Protein AF-Q93WW1-F1 (afdb_monomer)

Foldseek 3Di:
DVVVLVVQLVVQLVVCCVDPCVVVSSLVSNQVSVQDVLQPPDPPPLLEAEAEDEDDAQNVKHKALAAKDFADDDAPLQVLADFKDFWFWEAAEADELDLDPPPPDDPDDDPDPVVVVVVVVVSVVVSVVLLVLVVVLRGQEYEYCAYHDNVSSNVSSVVNHHYGYNDHPSRSVRNCQQFVADYDHGSPPNHNNNIGIARMWGFDDDPPTIMTGGHHHPNSNHMYIYGYHNDPVSD

Mean predicted aligned error: 7.38 Å

pLDDT: mean 85.17, std 9.44, range [49.28, 95.12]

Nearest PDB structures (foldseek):
  7ylu-assembly1_H  TM=9.332E-01  e=1.824E-31  Saccharomyces cerevisiae
  7lup-assembly1_K  TM=9.510E-01  e=4.070E-30  Homo sapiens
  7wz3-assembly1_h  TM=9.221E-01  e=1.161E-30  Homo sapiens
  7ylx-assembly1_H  TM=9.474E-01  e=1.192E-29  Saccharomyces cerevisiae
  4v81-assembly1_G  TM=9.142E-01  e=1.974E-28  Saccharomyces cerevisiae

Organism: Musa acuminata (NCBI:txid4641)

Structure (mmCIF, N/CA/C/O backbone):
data_AF-Q93WW1-F1
#
_entry.id   AF-Q93WW1-F1
#
loop_
_atom_site.group_PDB
_atom_site.id
_atom_site.type_symbol
_atom_site.label_atom_id
_atom_site.label_alt_id
_atom_site.label_comp_id
_atom_site.label_asym_id
_atom_site.label_entity_id
_atom_site.label_seq_id
_atom_site.pdbx_PDB_ins_code
_atom_site.Cartn_x
_atom_site.Cartn_y
_atom_site.Cartn_z
_atom_site.occupancy
_atom_site.B_iso_or_equiv
_atom_site.auth_seq_id
_atom_site.auth_comp_id
_atom_site.auth_asym_id
_atom_site.auth_atom_id
_atom_site.pdbx_PDB_model_num
ATOM 1 N N . LEU A 1 1 ? -14.989 -15.819 22.660 1.00 64.19 1 LEU A N 1
ATOM 2 C CA . LEU A 1 1 ? -14.230 -14.746 21.966 1.00 64.19 1 LEU A CA 1
ATOM 3 C C . LEU A 1 1 ? -14.819 -13.366 22.256 1.00 64.19 1 LEU A C 1
ATOM 5 O O . LEU A 1 1 ? -14.057 -12.478 22.619 1.00 64.19 1 LEU A O 1
ATOM 9 N N . GLU A 1 2 ? -16.142 -13.193 22.191 1.00 73.44 2 GLU A N 1
ATOM 10 C CA . GLU A 1 2 ? -16.809 -11.909 22.480 1.00 73.44 2 GLU A CA 1
ATOM 11 C C . GLU A 1 2 ? -16.591 -11.377 23.902 1.00 73.44 2 GLU A C 1
ATOM 13 O O . GLU A 1 2 ? -16.305 -10.194 24.060 1.00 73.44 2 GLU A O 1
ATOM 18 N N . GLU A 1 3 ? -16.615 -12.229 24.932 1.00 78.19 3 GLU A N 1
ATOM 19 C CA . GLU A 1 3 ? -16.317 -11.785 26.305 1.00 78.19 3 GLU A CA 1
ATOM 20 C C . GLU A 1 3 ? -14.885 -11.251 26.446 1.00 78.19 3 GLU A C 1
ATOM 22 O O . GLU A 1 3 ? -14.661 -10.208 27.059 1.00 78.19 3 GLU A O 1
ATOM 27 N N . LYS A 1 4 ? -13.912 -11.915 25.804 1.00 82.25 4 LYS A N 1
ATOM 28 C CA . LYS A 1 4 ? -12.511 -11.468 25.772 1.00 82.25 4 LYS A CA 1
ATOM 29 C C . LYS A 1 4 ? -12.377 -10.137 25.025 1.00 82.25 4 LYS A C 1
ATOM 31 O O . LYS A 1 4 ? -11.692 -9.243 25.511 1.00 82.25 4 LYS A O 1
ATOM 36 N N . LYS A 1 5 ? -13.068 -9.978 23.889 1.00 85.06 5 LYS A N 1
ATOM 37 C CA . LYS A 1 5 ? -13.110 -8.722 23.119 1.00 85.06 5 LYS A CA 1
ATOM 38 C C . LYS A 1 5 ? -13.706 -7.578 23.951 1.00 85.06 5 LYS A C 1
ATOM 40 O O . LYS A 1 5 ? -13.130 -6.495 23.998 1.00 85.06 5 LYS A O 1
ATOM 45 N N . SER A 1 6 ? -14.802 -7.833 24.666 1.00 86.94 6 SER A N 1
ATOM 46 C CA . SER A 1 6 ? -15.436 -6.858 25.565 1.00 86.94 6 SER A CA 1
ATOM 47 C C . SER A 1 6 ? -14.516 -6.448 26.719 1.00 86.94 6 SER A C 1
ATOM 49 O O . SER A 1 6 ? -14.405 -5.263 27.036 1.00 86.94 6 SER A O 1
ATOM 51 N N . LEU A 1 7 ? -13.812 -7.408 27.325 1.00 89.75 7 LEU A N 1
ATOM 52 C CA . LEU A 1 7 ? -12.864 -7.135 28.402 1.00 89.75 7 LEU A CA 1
ATOM 53 C C . LEU A 1 7 ? -11.690 -6.271 27.911 1.00 89.75 7 LEU A C 1
ATOM 55 O O . LEU A 1 7 ? -11.378 -5.256 28.531 1.00 89.75 7 LEU A O 1
ATOM 59 N N . LEU A 1 8 ? -11.102 -6.619 26.761 1.00 89.31 8 LEU A N 1
ATOM 60 C CA . LEU A 1 8 ? -10.027 -5.839 26.140 1.00 89.31 8 LEU A CA 1
ATOM 61 C C . LEU A 1 8 ? -10.483 -4.421 25.780 1.00 89.31 8 LEU A C 1
ATOM 63 O O . LEU A 1 8 ? -9.738 -3.468 26.007 1.00 89.31 8 LEU A O 1
ATOM 67 N N . ALA A 1 9 ? -11.719 -4.257 25.303 1.00 89.38 9 ALA A N 1
ATOM 68 C CA . ALA A 1 9 ? -12.277 -2.942 25.002 1.00 89.38 9 ALA A CA 1
ATOM 69 C C . ALA A 1 9 ? -12.414 -2.076 26.264 1.00 89.38 9 ALA A C 1
ATOM 71 O O . ALA A 1 9 ? -12.083 -0.893 26.234 1.00 89.38 9 ALA A O 1
ATOM 72 N N . LYS A 1 10 ? -12.822 -2.652 27.403 1.00 90.25 10 LYS A N 1
ATOM 73 C CA . LYS A 1 10 ? -12.870 -1.932 28.690 1.00 90.25 10 LYS A CA 1
ATOM 74 C C . LYS A 1 10 ? -11.474 -1.515 29.163 1.00 90.25 10 LYS A C 1
ATOM 76 O O . LYS A 1 10 ? -11.292 -0.381 29.615 1.00 90.25 10 LYS A O 1
ATOM 81 N N . CYS A 1 11 ? -10.481 -2.395 29.020 1.00 91.00 11 CYS A N 1
ATOM 82 C CA . CYS A 1 11 ? -9.085 -2.082 29.334 1.00 91.00 11 CYS A CA 1
ATOM 83 C C . CYS A 1 11 ? -8.563 -0.934 28.455 1.00 91.00 11 CYS A C 1
ATOM 85 O O . CYS A 1 11 ? -8.048 0.055 28.979 1.00 91.00 11 CYS A O 1
ATOM 87 N N . ALA A 1 12 ? -8.775 -1.012 27.138 1.00 90.06 12 ALA A N 1
ATOM 88 C CA . ALA A 1 12 ? -8.406 0.047 26.203 1.00 90.06 12 ALA A CA 1
ATOM 89 C C . ALA A 1 12 ? -9.118 1.369 26.540 1.00 90.06 12 ALA A C 1
ATOM 91 O O . ALA A 1 12 ? -8.463 2.398 26.693 1.00 90.06 12 ALA A O 1
ATOM 92 N N . ALA A 1 13 ? -10.432 1.350 26.782 1.00 90.00 13 ALA A N 1
ATOM 93 C CA . ALA A 1 13 ? -11.204 2.542 27.135 1.00 90.00 13 ALA A CA 1
ATOM 94 C C . ALA A 1 13 ? -10.685 3.240 28.406 1.00 90.00 13 ALA A C 1
ATOM 96 O O . ALA A 1 13 ? -10.705 4.468 28.484 1.00 90.00 13 ALA A O 1
ATOM 97 N N . THR A 1 14 ? -10.179 2.473 29.376 1.00 90.69 14 THR A N 1
ATOM 98 C CA . THR A 1 14 ? -9.576 3.014 30.608 1.00 90.69 14 THR A CA 1
ATOM 99 C C . THR A 1 14 ? -8.290 3.790 30.319 1.00 90.69 14 THR A C 1
ATOM 101 O O . THR A 1 14 ? -8.048 4.847 30.897 1.00 90.69 14 THR A O 1
ATOM 104 N N . THR A 1 15 ? -7.464 3.312 29.385 1.00 88.44 15 THR A N 1
ATOM 105 C CA . THR A 1 15 ? -6.245 4.037 28.987 1.00 88.44 15 THR A CA 1
ATOM 106 C C . THR A 1 15 ? -6.563 5.317 28.212 1.00 88.44 15 THR A C 1
ATOM 108 O O . THR A 1 15 ? -5.895 6.337 28.392 1.00 88.44 15 THR A O 1
ATOM 111 N N . LEU A 1 16 ? -7.629 5.294 27.408 1.00 88.69 16 LEU A N 1
ATOM 112 C CA . LEU A 1 16 ? -8.048 6.415 26.570 1.00 88.69 16 LEU A CA 1
ATOM 113 C C . LEU A 1 16 ? -8.806 7.499 27.348 1.00 88.69 16 LEU A C 1
ATOM 115 O O . LEU A 1 16 ? -8.801 8.657 26.935 1.00 88.69 16 LEU A O 1
ATOM 119 N N . SER A 1 17 ? -9.423 7.168 28.489 1.00 87.25 17 SER A N 1
ATOM 120 C CA . SER A 1 17 ? -10.243 8.117 29.255 1.00 87.25 17 SER A CA 1
ATOM 121 C C . SER A 1 17 ? -9.470 9.301 29.836 1.00 87.25 17 SER A C 1
ATOM 123 O O . SER A 1 17 ? -10.074 10.329 30.115 1.00 87.25 17 SER A O 1
ATOM 125 N N . SER A 1 18 ? -8.153 9.171 30.017 1.00 87.06 18 SER A N 1
ATOM 126 C CA . SER A 1 18 ? -7.283 10.256 30.500 1.00 87.06 18 SER A CA 1
ATOM 127 C C . SER A 1 18 ? -6.691 11.119 29.375 1.00 87.06 18 SER A C 1
ATOM 129 O O . SER A 1 18 ? -5.891 12.015 29.642 1.00 87.06 18 SER A O 1
ATOM 131 N N . LYS A 1 19 ? -7.042 10.847 28.110 1.00 86.31 19 LYS A N 1
ATOM 132 C CA . LYS A 1 19 ? -6.513 11.529 26.919 1.00 86.31 19 LYS A CA 1
ATOM 133 C C . LYS A 1 19 ? -7.575 12.413 26.264 1.00 86.31 19 LYS A C 1
ATOM 135 O O . LYS A 1 19 ? -8.754 12.345 26.598 1.00 86.31 19 LYS A O 1
ATOM 140 N N . LEU A 1 20 ? -7.152 13.212 25.281 1.00 80.56 20 LEU A N 1
ATOM 141 C CA . LEU A 1 20 ? -8.014 14.100 24.482 1.00 80.56 20 LEU A CA 1
ATOM 142 C C . LEU A 1 20 ? -9.230 13.384 23.870 1.00 80.56 20 LEU A C 1
ATOM 144 O O . LEU A 1 20 ? -10.295 13.975 23.742 1.00 80.56 20 LEU A O 1
ATOM 148 N N . ILE A 1 21 ? -9.087 12.095 23.558 1.00 81.69 21 ILE A N 1
ATOM 149 C CA . ILE A 1 21 ? -10.147 11.245 23.000 1.00 81.69 21 ILE A CA 1
ATOM 150 C C . ILE A 1 21 ? -11.050 10.596 24.060 1.00 81.69 21 ILE A C 1
ATOM 152 O O . ILE A 1 21 ? -11.832 9.706 23.735 1.00 81.69 21 ILE A O 1
ATOM 156 N N . GLY A 1 22 ? -10.990 11.033 25.322 1.00 80.88 22 GLY A N 1
ATOM 157 C CA . GLY A 1 22 ? -11.787 10.467 26.413 1.00 80.88 22 GLY A CA 1
ATOM 158 C C . GLY A 1 22 ? -13.301 10.502 26.167 1.00 80.88 22 GLY A C 1
ATOM 159 O O . GLY A 1 22 ? -14.007 9.611 26.639 1.00 80.88 22 GLY A O 1
ATOM 160 N N . GLY A 1 23 ? -13.786 11.474 25.384 1.00 84.38 23 GLY A N 1
ATOM 161 C CA . GLY A 1 23 ? -15.189 11.563 24.960 1.00 84.38 23 GLY A CA 1
ATOM 162 C C . GLY A 1 23 ? -15.618 10.491 23.949 1.00 84.38 23 GLY A C 1
ATOM 163 O O . GLY A 1 23 ? -16.770 10.082 23.961 1.00 84.38 23 GLY A O 1
ATOM 164 N N . GLU A 1 24 ? -14.691 9.982 23.131 1.00 86.06 24 GLU A N 1
ATOM 165 C CA . GLU A 1 24 ? -14.938 8.975 22.078 1.00 86.06 24 GLU A CA 1
ATOM 166 C C . GLU A 1 24 ? -14.198 7.654 22.356 1.00 86.06 24 GLU A C 1
ATOM 168 O O . GLU A 1 24 ? -13.919 6.856 21.459 1.00 86.06 24 GLU A O 1
ATOM 173 N N . LYS A 1 25 ? -13.854 7.410 23.625 1.00 88.00 25 LYS A N 1
ATOM 174 C CA . LYS A 1 25 ? -13.023 6.275 24.050 1.00 88.00 25 LYS A CA 1
ATOM 175 C C . LYS A 1 25 ? -13.599 4.916 23.657 1.00 88.00 25 LYS A C 1
ATOM 177 O O . LYS A 1 25 ? -12.833 4.006 23.381 1.00 88.00 25 LYS A O 1
ATOM 182 N N . GLU A 1 26 ? -14.922 4.770 23.636 1.00 89.00 26 GLU A N 1
ATOM 183 C CA . GLU A 1 26 ? -15.595 3.507 23.304 1.00 89.00 26 GLU A CA 1
ATOM 184 C C . GLU A 1 26 ? -15.412 3.148 21.827 1.00 89.00 26 GLU A C 1
ATOM 186 O O . GLU A 1 26 ? -15.134 1.996 21.498 1.00 89.00 26 GLU A O 1
ATOM 191 N N . PHE A 1 27 ? -15.484 4.155 20.953 1.00 90.12 27 PHE A N 1
ATOM 192 C CA . PHE A 1 27 ? -15.277 4.013 19.517 1.00 90.12 27 PHE A CA 1
ATOM 193 C C . PHE A 1 27 ? -13.825 3.657 19.180 1.00 90.12 27 PHE A C 1
ATOM 195 O O . PHE A 1 27 ? -13.563 2.712 18.442 1.00 90.12 27 PHE A O 1
ATOM 202 N N . PHE A 1 28 ? -12.856 4.366 19.761 1.00 90.06 28 PHE A N 1
ATOM 203 C CA . PHE A 1 28 ? -11.448 4.046 19.522 1.00 90.06 28 PHE A CA 1
ATOM 204 C C . PHE A 1 28 ? -11.018 2.742 20.203 1.00 90.06 28 PHE A C 1
ATOM 206 O O . PHE A 1 28 ? -10.184 2.020 19.660 1.00 90.06 28 PHE A O 1
ATOM 213 N N . ALA A 1 29 ? -11.601 2.394 21.353 1.00 91.12 29 ALA A N 1
ATOM 214 C CA . ALA A 1 29 ? -11.319 1.128 22.019 1.00 91.12 29 ALA A CA 1
ATOM 215 C C . ALA A 1 29 ? -11.718 -0.076 21.157 1.00 91.12 29 ALA A C 1
ATOM 217 O O . ALA A 1 29 ? -10.957 -1.040 21.101 1.00 91.12 29 ALA A O 1
ATOM 218 N N . SER A 1 30 ? -12.863 -0.034 20.464 1.00 90.81 30 SER A N 1
ATOM 219 C CA . SER A 1 30 ? -13.255 -1.132 19.570 1.00 90.81 30 SER A CA 1
ATOM 220 C C . SER A 1 30 ? -12.292 -1.271 18.385 1.00 90.81 30 SER A C 1
ATOM 222 O O . SER A 1 30 ? -11.830 -2.379 18.121 1.00 90.81 30 SER A O 1
ATOM 224 N N . ILE A 1 31 ? -11.900 -0.154 17.758 1.00 91.62 31 ILE A N 1
ATOM 225 C CA . ILE A 1 31 ? -10.922 -0.117 16.657 1.00 91.62 31 ILE A CA 1
ATOM 226 C C . ILE A 1 31 ? -9.574 -0.708 17.079 1.00 91.62 31 ILE A C 1
ATOM 228 O O . ILE A 1 31 ? -9.007 -1.525 16.358 1.00 91.62 31 ILE A O 1
ATOM 232 N N . VAL A 1 32 ? -9.055 -0.312 18.245 1.00 90.19 32 VAL A N 1
ATOM 233 C CA . VAL A 1 32 ? -7.760 -0.803 18.744 1.00 90.19 32 VAL A CA 1
ATOM 234 C C . VAL A 1 32 ? -7.816 -2.303 19.007 1.00 90.19 32 VAL A C 1
ATOM 236 O O . VAL A 1 32 ? -6.892 -3.024 18.638 1.00 90.19 32 VAL A O 1
ATOM 239 N N . VAL A 1 33 ? -8.897 -2.792 19.617 1.00 90.44 33 VAL A N 1
ATOM 240 C CA . VAL A 1 33 ? -9.050 -4.227 19.875 1.00 90.44 33 VAL A CA 1
ATOM 241 C C . VAL A 1 33 ? -9.128 -5.010 18.568 1.00 90.44 33 VAL A C 1
ATOM 243 O O . VAL A 1 33 ? -8.480 -6.046 18.458 1.00 90.44 33 VAL A O 1
ATOM 246 N N . ASP A 1 34 ? -9.855 -4.509 17.571 1.00 88.69 34 ASP A N 1
ATOM 247 C CA . ASP A 1 34 ? -9.942 -5.160 16.263 1.00 88.69 34 ASP A CA 1
ATOM 248 C C . ASP A 1 34 ? -8.604 -5.149 15.512 1.00 88.69 34 ASP A C 1
ATOM 250 O O . ASP A 1 34 ? -8.228 -6.165 14.932 1.00 88.69 34 ASP A O 1
ATOM 254 N N . ALA A 1 35 ? -7.826 -4.069 15.613 1.00 88.44 35 ALA A N 1
ATOM 255 C CA . ALA A 1 35 ? -6.477 -4.004 15.052 1.00 88.44 35 ALA A CA 1
ATOM 256 C C . ALA A 1 35 ? -5.524 -5.028 15.695 1.00 88.44 35 ALA A C 1
ATOM 258 O O . ALA A 1 35 ? -4.779 -5.710 14.993 1.00 88.44 35 ALA A O 1
ATOM 259 N N . VAL A 1 36 ? -5.561 -5.165 17.025 1.00 87.50 36 VAL A N 1
ATOM 260 C CA . VAL A 1 36 ? -4.726 -6.136 17.756 1.00 87.50 36 VAL A CA 1
ATOM 261 C C . VAL A 1 36 ? -5.153 -7.571 17.442 1.00 87.50 36 VAL A C 1
ATOM 263 O O . VAL A 1 36 ? -4.306 -8.439 17.248 1.00 87.50 36 VAL A O 1
ATOM 266 N N . LEU A 1 37 ? -6.459 -7.831 17.341 1.00 85.69 37 LEU A N 1
ATOM 267 C CA . LEU A 1 37 ? -6.971 -9.147 16.955 1.00 85.69 37 LEU A CA 1
ATOM 268 C C . LEU A 1 37 ? -6.574 -9.529 15.523 1.00 85.69 37 LEU A C 1
ATOM 270 O O . LEU A 1 37 ? -6.325 -10.708 15.281 1.00 85.69 37 LEU A O 1
ATOM 274 N N . ALA A 1 38 ? -6.492 -8.562 14.604 1.00 81.69 38 ALA A N 1
ATOM 275 C CA . ALA A 1 38 ? -6.066 -8.802 13.226 1.00 81.69 38 ALA A CA 1
ATOM 276 C C . ALA A 1 38 ? -4.591 -9.236 13.131 1.00 81.69 38 ALA A C 1
ATOM 278 O O . ALA A 1 38 ? -4.263 -10.129 12.357 1.00 81.69 38 ALA A O 1
ATOM 279 N N . ILE A 1 39 ? -3.708 -8.663 13.952 1.00 81.25 39 ILE A N 1
ATOM 280 C CA . ILE A 1 39 ? -2.272 -9.001 13.953 1.00 81.25 39 ILE A CA 1
ATOM 281 C C . ILE A 1 39 ? -1.994 -10.335 14.661 1.00 81.25 39 ILE A C 1
ATOM 283 O O . ILE A 1 39 ? -1.031 -11.032 14.338 1.00 81.25 39 ILE A O 1
ATOM 287 N N . GLY A 1 40 ? -2.870 -10.740 15.582 1.00 76.75 40 GLY A N 1
ATOM 288 C CA . GLY A 1 40 ? -2.775 -12.023 16.270 1.00 76.75 40 GLY A CA 1
ATOM 289 C C . GLY A 1 40 ? -1.691 -12.036 17.351 1.00 76.75 40 GLY A C 1
ATOM 290 O O . GLY A 1 40 ? -1.560 -11.089 18.118 1.00 76.75 40 GLY A O 1
ATOM 291 N N . ASN A 1 41 ? -0.936 -13.136 17.446 1.00 67.50 41 ASN A N 1
ATOM 292 C CA . ASN A 1 41 ? 0.100 -13.345 18.475 1.00 67.50 41 ASN A CA 1
ATOM 293 C C . ASN A 1 41 ? 1.460 -12.731 18.112 1.00 67.50 41 ASN A C 1
ATOM 295 O O . ASN A 1 41 ? 2.486 -13.107 18.677 1.00 67.50 41 ASN A O 1
ATOM 299 N N . ASP A 1 42 ? 1.485 -11.855 17.119 1.00 65.12 42 ASP A N 1
ATOM 300 C CA . ASP A 1 42 ? 2.708 -11.221 16.680 1.00 65.12 42 ASP A CA 1
ATOM 301 C C . ASP A 1 42 ? 2.907 -9.899 17.429 1.00 65.12 42 ASP A C 1
ATOM 303 O O . ASP A 1 42 ? 2.160 -8.943 17.235 1.00 65.12 42 ASP A O 1
ATOM 307 N N . ASP A 1 43 ? 3.923 -9.836 18.292 1.00 64.88 43 ASP A N 1
ATOM 308 C CA . ASP A 1 43 ? 4.250 -8.644 19.091 1.00 64.88 43 ASP A CA 1
ATOM 309 C C . ASP A 1 43 ? 4.850 -7.495 18.247 1.00 64.88 43 ASP A C 1
ATOM 311 O O . ASP A 1 43 ? 5.289 -6.467 18.776 1.00 64.88 43 ASP A O 1
ATOM 315 N N . ARG A 1 44 ? 4.884 -7.628 16.914 1.00 73.38 44 ARG A N 1
ATOM 316 C CA . ARG A 1 44 ? 5.365 -6.589 15.996 1.00 73.38 44 ARG A CA 1
ATOM 317 C C . ARG A 1 44 ? 4.385 -5.413 15.930 1.00 73.38 44 ARG A C 1
ATOM 319 O O . ARG A 1 44 ? 3.602 -5.282 14.992 1.00 73.38 44 ARG A O 1
ATOM 326 N N . LEU A 1 45 ? 4.536 -4.463 16.856 1.00 77.44 45 LEU A N 1
ATOM 327 C CA . LEU A 1 45 ? 3.863 -3.151 16.834 1.00 77.44 45 LEU A CA 1
ATOM 328 C C . LEU A 1 45 ? 4.013 -2.423 15.487 1.00 77.44 45 LEU A C 1
ATOM 330 O O . LEU A 1 45 ? 3.116 -1.692 15.073 1.00 77.44 45 LEU A O 1
ATOM 334 N N . ASN A 1 46 ? 5.111 -2.669 14.766 1.00 81.44 46 ASN A N 1
ATOM 335 C CA . ASN A 1 46 ? 5.363 -2.096 13.445 1.00 81.44 46 ASN A CA 1
ATOM 336 C C . ASN A 1 46 ? 4.309 -2.497 12.398 1.00 81.44 46 ASN A C 1
ATOM 338 O O . ASN A 1 46 ? 4.169 -1.793 11.400 1.00 81.44 46 ASN A O 1
ATOM 342 N N . MET A 1 47 ? 3.553 -3.580 12.610 1.00 85.12 47 MET A N 1
ATOM 343 C CA . MET A 1 47 ? 2.475 -4.017 11.715 1.00 85.12 47 MET A CA 1
ATOM 344 C C . MET A 1 47 ? 1.162 -3.246 11.919 1.00 85.12 47 MET A C 1
ATOM 346 O O . MET A 1 47 ? 0.285 -3.319 11.057 1.00 85.12 47 MET A O 1
ATOM 350 N N . ILE A 1 48 ? 1.044 -2.462 13.003 1.00 88.50 48 ILE A N 1
ATOM 351 C CA . ILE A 1 48 ? -0.028 -1.475 13.179 1.00 88.50 48 ILE A CA 1
ATOM 352 C C . ILE A 1 48 ? 0.418 -0.162 12.535 1.00 88.50 48 ILE A C 1
ATOM 354 O O . ILE A 1 48 ? 1.257 0.566 13.065 1.00 88.50 48 ILE A O 1
ATOM 358 N N . GLY A 1 49 ? -0.159 0.163 11.383 1.00 87.62 49 GLY A N 1
ATOM 359 C CA . GLY A 1 49 ? -0.015 1.478 10.771 1.00 87.62 49 GLY A CA 1
ATOM 360 C C . GLY A 1 49 ? -0.986 2.476 11.394 1.00 87.62 49 GLY A C 1
ATOM 361 O O . GLY A 1 49 ? -2.170 2.185 11.525 1.00 87.62 49 GLY A O 1
ATOM 362 N N . ILE A 1 50 ? -0.520 3.678 11.728 1.00 90.69 50 ILE A N 1
ATOM 363 C CA . ILE A 1 50 ? -1.396 4.804 12.074 1.00 90.69 50 ILE A CA 1
ATOM 364 C C . ILE A 1 50 ? -1.200 5.881 11.014 1.00 90.69 50 ILE A C 1
ATOM 366 O O . ILE A 1 50 ? -0.087 6.374 10.821 1.00 90.69 50 ILE A O 1
ATOM 370 N N . LYS A 1 51 ? -2.272 6.238 10.305 1.00 90.69 51 LYS A N 1
ATOM 371 C CA . LYS A 1 51 ? -2.259 7.291 9.284 1.00 90.69 51 LYS A CA 1
ATOM 372 C C . LYS A 1 51 ? -3.173 8.420 9.726 1.00 90.69 51 LYS A C 1
ATOM 374 O O . LYS A 1 51 ? -4.367 8.216 9.914 1.00 90.69 51 LYS A O 1
ATOM 379 N N . LYS A 1 52 ? -2.597 9.603 9.904 1.00 90.44 52 LYS A N 1
ATOM 380 C CA . LYS A 1 52 ? -3.306 10.805 10.340 1.00 90.44 52 LYS A CA 1
ATOM 381 C C . LYS A 1 52 ? -3.751 11.590 9.119 1.00 90.44 52 LYS A C 1
ATOM 383 O O . LYS A 1 52 ? -2.923 11.878 8.258 1.00 90.44 52 LYS A O 1
ATOM 388 N N . VAL A 1 53 ? -5.035 11.912 9.044 1.00 89.50 53 VAL A N 1
ATOM 389 C CA . VAL A 1 53 ? -5.604 12.679 7.937 1.00 89.50 53 VAL A CA 1
ATOM 390 C C . VAL A 1 53 ? -6.387 13.862 8.504 1.00 89.50 53 VAL A C 1
ATOM 392 O O . VAL A 1 53 ? -7.441 13.651 9.117 1.00 89.50 53 VAL A O 1
ATOM 395 N N . PRO A 1 54 ? -5.904 15.102 8.307 1.00 88.31 54 PRO A N 1
ATOM 396 C CA . PRO A 1 54 ? -6.589 16.283 8.807 1.00 88.31 54 PRO A CA 1
ATOM 397 C C . PRO A 1 54 ? -7.937 16.504 8.119 1.00 88.31 54 PRO A C 1
ATOM 399 O O . PRO A 1 54 ? -8.143 16.188 6.943 1.00 88.31 54 PRO A O 1
ATOM 402 N N . GLY A 1 55 ? -8.852 17.111 8.868 1.00 84.50 55 GLY A N 1
ATOM 403 C CA . GLY A 1 55 ? -10.205 17.445 8.448 1.00 84.50 55 GLY A CA 1
ATOM 404 C C . GLY A 1 55 ? -11.217 16.328 8.712 1.00 84.50 55 GLY A C 1
ATOM 405 O O . GLY A 1 55 ? -10.913 15.136 8.642 1.00 84.50 55 GLY A O 1
ATOM 406 N N . GLY A 1 56 ? -12.471 16.720 8.939 1.00 84.81 56 GLY A N 1
ATOM 407 C CA . GLY A 1 56 ? -13.568 15.816 9.306 1.00 84.81 56 GLY A CA 1
ATOM 408 C C . GLY A 1 56 ? -13.689 15.608 10.817 1.00 84.81 56 GLY A C 1
ATOM 409 O O . GLY A 1 56 ? -13.069 16.321 11.609 1.00 84.81 56 GLY A O 1
ATOM 410 N N . ASN A 1 57 ? -14.503 14.631 11.211 1.00 87.19 57 ASN A N 1
ATOM 411 C CA . ASN A 1 57 ? -14.767 14.313 12.611 1.00 87.19 57 ASN A CA 1
ATOM 412 C C . ASN A 1 57 ? -13.921 13.128 13.087 1.00 87.19 57 ASN A C 1
ATOM 414 O O . ASN A 1 57 ? -13.550 12.257 12.306 1.00 87.19 57 ASN A O 1
ATOM 418 N N . MET A 1 58 ? -13.682 13.037 14.399 1.00 85.38 58 MET A N 1
ATOM 419 C CA . MET A 1 58 ? -12.961 11.899 14.995 1.00 85.38 58 MET A CA 1
ATOM 420 C C . MET A 1 58 ? -13.640 10.551 14.717 1.00 85.38 58 MET A C 1
ATOM 422 O O . MET A 1 58 ? -12.960 9.550 14.498 1.00 85.38 58 MET A O 1
ATOM 426 N N . ARG A 1 59 ? -14.978 10.539 14.662 1.00 86.88 59 ARG A N 1
ATOM 427 C CA . ARG A 1 59 ? -15.788 9.351 14.346 1.00 86.88 59 ARG A CA 1
ATOM 428 C C . ARG A 1 59 ? -15.704 8.898 12.886 1.00 86.88 59 ARG A C 1
ATOM 430 O O . ARG A 1 59 ? -16.132 7.791 12.590 1.00 86.88 59 ARG A O 1
ATOM 437 N N . ASP A 1 60 ? -15.128 9.708 11.998 1.00 88.44 60 ASP A N 1
ATOM 438 C CA . ASP A 1 60 ? -14.883 9.313 10.604 1.00 88.44 60 ASP A CA 1
ATOM 439 C C . ASP A 1 60 ? -13.608 8.458 10.467 1.00 88.44 60 ASP A C 1
ATOM 441 O O . ASP A 1 60 ? -13.246 8.053 9.361 1.00 88.44 60 ASP A O 1
ATOM 445 N N . SER A 1 61 ? -12.894 8.218 11.573 1.00 90.50 61 SER A N 1
ATOM 446 C CA . SER A 1 61 ? -11.745 7.311 11.614 1.00 90.50 61 SER A CA 1
ATOM 447 C C . SER A 1 61 ? -12.196 5.868 11.401 1.00 90.50 61 SER A C 1
ATOM 449 O O . SER A 1 61 ? -13.263 5.474 11.860 1.00 90.50 61 SER A O 1
ATOM 451 N N . PHE A 1 62 ? -11.383 5.049 10.743 1.00 91.25 62 PHE A N 1
ATOM 452 C CA . PHE A 1 62 ? -11.742 3.656 10.483 1.00 91.25 62 PHE A CA 1
ATOM 453 C C . PHE A 1 62 ? -10.527 2.733 10.505 1.00 91.25 62 PHE A C 1
ATOM 455 O O . PHE A 1 62 ? -9.382 3.158 10.333 1.00 91.25 62 PHE A O 1
ATOM 462 N N . LEU A 1 63 ? -10.809 1.451 10.725 1.00 91.38 63 LEU A N 1
ATOM 463 C CA . LEU A 1 63 ? -9.837 0.373 10.648 1.00 91.38 63 LEU A CA 1
ATOM 464 C C . LEU A 1 63 ? -9.829 -0.226 9.242 1.00 91.38 63 LEU A C 1
ATOM 466 O O . LEU A 1 63 ? -10.880 -0.534 8.682 1.00 91.38 63 LEU A O 1
ATOM 470 N N . VAL A 1 64 ? -8.633 -0.436 8.707 1.00 90.06 64 VAL A N 1
ATOM 471 C CA . VAL A 1 64 ? -8.384 -1.226 7.504 1.00 90.06 64 VAL A CA 1
ATOM 472 C C . VAL A 1 64 ? -7.752 -2.546 7.929 1.00 90.06 64 VAL A C 1
ATOM 474 O O . VAL A 1 64 ? -6.661 -2.554 8.507 1.00 90.06 64 VAL A O 1
ATOM 477 N N . ASN A 1 65 ? -8.425 -3.654 7.611 1.00 86.06 65 ASN A N 1
ATOM 478 C CA . ASN A 1 65 ? -7.919 -5.017 7.803 1.00 86.06 65 ASN A CA 1
ATOM 479 C C . ASN A 1 65 ? -6.936 -5.366 6.676 1.00 86.06 65 ASN A C 1
ATOM 481 O O . ASN A 1 65 ? -7.248 -6.122 5.754 1.00 86.06 65 ASN A O 1
ATOM 485 N N . GLY A 1 66 ? -5.775 -4.724 6.732 1.00 87.62 66 GLY A N 1
ATOM 486 C CA . GLY A 1 66 ? -4.738 -4.762 5.718 1.00 87.62 66 GLY A CA 1
ATOM 487 C C . GLY A 1 66 ? -3.872 -3.512 5.808 1.00 87.62 66 GLY A C 1
ATOM 488 O O . 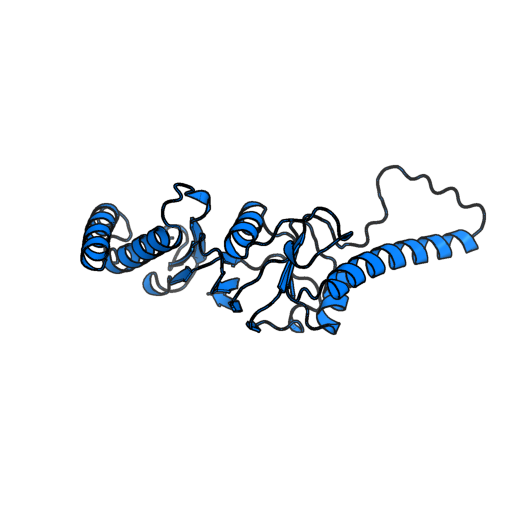GLY A 1 66 ? -3.565 -3.017 6.899 1.00 87.62 66 GLY A O 1
ATOM 489 N N . VAL A 1 67 ? -3.488 -2.980 4.651 1.00 90.88 67 VAL A N 1
ATOM 490 C CA . VAL A 1 67 ? -2.567 -1.842 4.577 1.00 90.88 67 VAL A CA 1
ATOM 491 C C . VAL A 1 67 ? -3.236 -0.673 3.888 1.00 90.88 67 VAL A C 1
ATOM 493 O O . VAL A 1 67 ? -3.801 -0.815 2.806 1.00 90.88 67 VAL A O 1
ATOM 496 N N . ALA A 1 68 ? -3.138 0.498 4.509 1.00 91.31 68 ALA A N 1
ATOM 497 C CA . ALA A 1 68 ? -3.480 1.752 3.868 1.00 91.31 68 ALA A CA 1
ATOM 498 C C . ALA A 1 68 ? -2.310 2.727 3.959 1.00 91.31 68 ALA A C 1
ATOM 500 O O . ALA A 1 68 ? -1.771 2.994 5.035 1.00 91.31 68 ALA A O 1
ATOM 501 N N . PHE A 1 69 ? -1.931 3.292 2.818 1.00 90.62 69 PHE A N 1
ATOM 502 C CA . PHE A 1 69 ? -0.930 4.347 2.770 1.00 90.62 69 PHE A CA 1
ATOM 503 C C . PHE A 1 69 ? -1.394 5.494 1.890 1.00 90.62 69 PHE A C 1
ATOM 505 O O . PHE A 1 69 ? -2.160 5.328 0.934 1.00 90.62 69 PHE A O 1
ATOM 512 N N . LYS A 1 70 ? -0.932 6.686 2.264 1.00 88.50 70 LYS A N 1
ATOM 513 C CA . LYS A 1 70 ? -1.195 7.905 1.519 1.00 88.50 70 LYS A CA 1
ATOM 514 C C . LYS A 1 70 ? -0.593 7.756 0.133 1.00 88.50 70 LYS A C 1
ATOM 516 O O . LYS A 1 70 ? 0.560 7.354 -0.011 1.00 88.50 70 LYS A O 1
ATOM 521 N N . LYS A 1 71 ? -1.370 8.135 -0.871 1.00 78.81 71 LYS A N 1
ATOM 522 C CA . LYS A 1 71 ? -0.915 8.239 -2.246 1.00 78.81 71 LYS A CA 1
ATOM 523 C C . LYS A 1 71 ? 0.367 9.076 -2.310 1.00 78.81 71 LYS A C 1
ATOM 525 O O . LYS A 1 71 ? 0.412 10.223 -1.861 1.00 78.81 71 LYS A O 1
ATOM 530 N N . THR A 1 72 ? 1.403 8.478 -2.874 1.00 68.44 72 THR A N 1
ATOM 531 C CA . THR A 1 72 ? 2.695 9.110 -3.131 1.00 68.44 72 THR A CA 1
ATOM 532 C C . THR A 1 72 ? 2.645 9.906 -4.439 1.00 68.44 72 THR A C 1
ATOM 534 O O . THR A 1 72 ? 1.602 9.997 -5.088 1.00 68.44 72 THR A O 1
ATOM 537 N N . PHE A 1 73 ? 3.750 10.560 -4.799 1.00 65.06 73 PHE A N 1
ATOM 538 C CA . PHE A 1 73 ? 3.834 11.415 -5.986 1.00 65.06 73 PHE A CA 1
ATOM 539 C C . PHE A 1 73 ? 3.272 10.717 -7.239 1.00 65.06 73 PHE A C 1
ATOM 541 O O . PHE A 1 73 ? 3.620 9.570 -7.517 1.00 65.06 73 PHE A O 1
ATOM 548 N N . SER A 1 74 ? 2.411 11.409 -7.989 1.00 63.12 74 SER A N 1
ATOM 549 C CA . SER A 1 74 ? 1.844 10.892 -9.237 1.00 63.12 74 SER A CA 1
ATOM 550 C C . SER A 1 74 ? 2.258 11.725 -10.423 1.00 63.12 74 SER A C 1
ATOM 552 O O . SER A 1 74 ? 2.130 12.946 -10.413 1.00 63.12 74 SER A O 1
ATOM 554 N N . TYR A 1 75 ? 2.700 11.002 -11.436 1.00 66.44 75 TYR A N 1
ATOM 555 C CA . TYR A 1 75 ? 3.102 11.495 -12.737 1.00 66.44 75 TYR A CA 1
ATOM 556 C C . TYR A 1 75 ? 1.906 11.526 -13.705 1.00 66.44 75 TYR A C 1
ATOM 558 O O . TYR A 1 75 ? 0.788 11.116 -13.358 1.00 66.44 75 TYR A O 1
ATOM 566 N N . ALA A 1 76 ? 2.115 12.061 -14.909 1.00 57.50 76 ALA A N 1
ATOM 567 C CA . ALA A 1 76 ? 1.056 12.187 -15.910 1.00 57.50 76 ALA A CA 1
ATOM 568 C C . ALA A 1 76 ? 0.510 10.804 -16.333 1.00 57.50 76 ALA A C 1
ATOM 570 O O . ALA A 1 76 ? 1.264 9.848 -16.479 1.00 57.50 76 ALA A O 1
ATOM 571 N N . GLY A 1 77 ? -0.812 10.685 -16.527 1.00 59.22 77 GLY A N 1
ATOM 572 C CA . GLY A 1 77 ? -1.484 9.421 -16.899 1.00 59.22 77 GLY A CA 1
ATOM 573 C C . GLY A 1 77 ? -2.129 8.662 -15.733 1.00 59.22 77 GLY A C 1
ATOM 574 O O . GLY A 1 77 ? -2.936 7.765 -15.947 1.00 59.22 77 GLY A O 1
ATOM 575 N N . PHE A 1 78 ? -1.875 9.081 -14.492 1.00 68.12 78 PHE A N 1
ATOM 576 C CA . PHE A 1 78 ? -2.447 8.451 -13.300 1.00 68.12 78 PHE A CA 1
ATOM 577 C C . PHE A 1 78 ? -3.981 8.404 -13.277 1.00 68.12 78 PHE A C 1
ATOM 579 O O . PHE A 1 78 ? -4.570 7.425 -12.834 1.00 68.12 78 PHE A O 1
ATOM 586 N N . GLU A 1 79 ? -4.657 9.465 -13.725 1.00 71.44 79 GLU A N 1
ATOM 587 C CA . GLU A 1 79 ? -6.125 9.507 -13.673 1.00 71.44 79 GLU A CA 1
ATOM 588 C C . GLU A 1 79 ? -6.798 8.487 -14.593 1.00 71.44 79 GLU A C 1
ATOM 590 O O . GLU A 1 79 ? -7.962 8.161 -14.370 1.00 71.44 79 GLU A O 1
ATOM 595 N N . GLN A 1 80 ? -6.061 7.982 -15.585 1.00 74.88 80 GLN A N 1
ATOM 596 C CA . GLN A 1 80 ? -6.522 6.964 -16.522 1.00 74.88 80 GLN A CA 1
ATOM 597 C C . GLN A 1 80 ? -6.377 5.548 -15.946 1.00 74.88 80 GLN A C 1
ATOM 599 O O . GLN A 1 80 ? -7.017 4.627 -16.443 1.00 74.88 80 GLN A O 1
ATOM 604 N N . GLN A 1 81 ? -5.584 5.364 -14.882 1.00 80.06 81 GLN A N 1
ATOM 605 C CA . GLN A 1 81 ? -5.398 4.057 -14.257 1.00 80.06 81 GLN A CA 1
ATOM 606 C C . GLN A 1 81 ? -6.661 3.627 -13.489 1.00 80.06 81 GLN A C 1
ATOM 608 O O . GLN A 1 81 ? -7.287 4.451 -12.804 1.00 80.06 81 GLN A O 1
ATOM 613 N N . PRO A 1 82 ? -7.036 2.335 -13.536 1.00 84.12 82 PRO A N 1
ATOM 614 C CA . PRO A 1 82 ? -8.155 1.841 -12.752 1.00 84.12 82 PRO A CA 1
ATOM 615 C C . PRO A 1 82 ? -7.875 1.992 -11.253 1.00 84.12 82 PRO A C 1
ATOM 617 O O . PRO A 1 82 ? -6.815 1.631 -10.749 1.00 84.12 82 PRO A O 1
ATOM 620 N N . LYS A 1 83 ? -8.862 2.512 -10.523 1.00 86.75 83 LYS A N 1
ATOM 621 C CA . LYS A 1 83 ? -8.751 2.800 -9.080 1.00 86.75 83 LYS A CA 1
ATOM 622 C C . LYS A 1 83 ? -9.257 1.673 -8.191 1.00 86.75 83 LYS A C 1
ATOM 624 O O . LYS A 1 83 ? -9.196 1.785 -6.972 1.00 86.75 83 LYS A O 1
ATOM 629 N N . LYS A 1 84 ? -9.813 0.617 -8.780 1.00 92.06 84 LYS A N 1
ATOM 630 C CA . LYS A 1 84 ? -10.362 -0.521 -8.051 1.00 92.06 84 LYS A CA 1
ATOM 631 C C . LYS A 1 84 ? -10.033 -1.807 -8.786 1.00 92.06 84 LYS A C 1
ATOM 633 O O . LYS A 1 84 ? -10.346 -1.931 -9.966 1.00 92.06 84 LYS A O 1
ATOM 638 N N . PHE A 1 85 ? -9.473 -2.767 -8.062 1.00 93.44 85 PHE A N 1
ATOM 639 C CA . PHE A 1 85 ? -9.221 -4.112 -8.563 1.00 93.44 85 PHE A CA 1
ATOM 640 C C . PHE A 1 85 ? -9.790 -5.145 -7.597 1.00 93.44 85 PHE A C 1
ATOM 642 O O . PHE A 1 85 ? -9.765 -4.956 -6.381 1.00 93.44 85 PHE A O 1
ATOM 649 N N . VAL A 1 86 ? -10.294 -6.240 -8.160 1.00 94.00 86 VAL A N 1
ATOM 650 C CA . VAL A 1 86 ? -10.733 -7.425 -7.419 1.00 94.00 86 VAL A CA 1
ATOM 651 C C . VAL A 1 86 ? -9.725 -8.530 -7.701 1.00 94.00 86 VAL A C 1
ATOM 653 O O . VAL A 1 86 ? -9.432 -8.796 -8.865 1.00 94.00 86 VAL A O 1
ATOM 656 N N . ASN A 1 87 ? -9.182 -9.138 -6.649 1.00 92.06 87 ASN A N 1
ATOM 657 C CA . ASN A 1 87 ? -8.121 -10.142 -6.706 1.00 92.06 87 ASN A CA 1
ATOM 658 C C . ASN A 1 87 ? -6.880 -9.727 -7.533 1.00 92.06 87 ASN A C 1
ATOM 660 O O . ASN A 1 87 ? -6.451 -10.491 -8.404 1.00 92.06 87 ASN A O 1
ATOM 664 N N . PRO A 1 88 ? -6.294 -8.526 -7.332 1.00 94.38 88 PRO A N 1
ATOM 665 C CA . PRO A 1 88 ? -5.095 -8.137 -8.065 1.00 94.38 88 PRO A CA 1
ATOM 666 C C . PRO A 1 88 ? -3.851 -8.910 -7.606 1.00 94.38 88 PRO A C 1
ATOM 668 O O . PRO A 1 88 ? -3.643 -9.150 -6.416 1.00 94.38 88 PRO A O 1
ATOM 671 N N . LYS A 1 89 ? -2.963 -9.193 -8.565 1.00 94.31 89 LYS A N 1
ATOM 672 C CA . LYS A 1 89 ? -1.563 -9.546 -8.301 1.00 94.31 89 LYS A CA 1
ATOM 673 C C . LYS A 1 89 ? -0.743 -8.275 -8.065 1.00 94.31 89 LYS A C 1
ATOM 675 O O . LYS A 1 89 ? -0.834 -7.327 -8.853 1.00 94.31 89 LYS A O 1
ATOM 680 N N . ILE A 1 90 ? 0.056 -8.266 -7.005 1.00 94.50 90 ILE A N 1
ATOM 681 C CA . ILE A 1 90 ? 0.812 -7.105 -6.527 1.00 94.50 90 ILE A CA 1
ATOM 682 C C . ILE A 1 90 ? 2.306 -7.395 -6.648 1.00 94.50 90 ILE A C 1
ATOM 684 O O . ILE A 1 90 ? 2.817 -8.341 -6.053 1.00 94.50 90 ILE A O 1
ATOM 688 N N . LEU A 1 91 ? 3.017 -6.552 -7.387 1.00 95.12 91 LEU A N 1
ATOM 689 C CA . LEU A 1 91 ? 4.466 -6.591 -7.514 1.00 95.12 91 LEU A CA 1
ATOM 690 C C . LEU A 1 91 ? 5.084 -5.488 -6.654 1.00 95.12 91 LEU A C 1
ATOM 692 O O . LEU A 1 91 ? 4.763 -4.308 -6.807 1.00 95.12 91 LEU A O 1
ATOM 696 N N . LEU A 1 92 ? 5.985 -5.884 -5.757 1.00 94.69 92 LEU A N 1
ATOM 697 C CA . LEU A 1 92 ? 6.697 -4.986 -4.854 1.00 94.69 92 LEU A CA 1
ATOM 698 C C . LEU A 1 92 ? 8.147 -4.860 -5.309 1.00 94.69 92 LEU A C 1
ATOM 700 O O . LEU A 1 92 ? 8.874 -5.849 -5.364 1.00 94.69 92 LEU A O 1
ATOM 704 N N . LEU A 1 93 ? 8.569 -3.641 -5.620 1.00 93.94 93 LEU A N 1
ATOM 705 C CA . LEU A 1 93 ? 9.869 -3.337 -6.196 1.00 93.94 93 LEU A CA 1
ATOM 706 C C . LEU A 1 93 ? 10.677 -2.390 -5.304 1.00 93.94 93 LEU A C 1
ATOM 708 O O . LEU A 1 93 ? 10.162 -1.494 -4.637 1.00 93.94 93 LEU A O 1
ATOM 712 N N . ASN A 1 94 ? 11.990 -2.556 -5.349 1.00 93.31 94 ASN A N 1
ATOM 713 C CA . ASN A 1 94 ? 12.973 -1.638 -4.793 1.00 93.31 94 ASN A CA 1
ATOM 714 C C . ASN A 1 94 ? 13.925 -1.159 -5.899 1.00 93.31 94 ASN A C 1
ATOM 716 O O . ASN A 1 94 ? 15.144 -1.155 -5.740 1.00 93.31 94 ASN A O 1
ATOM 720 N N . ILE A 1 95 ? 13.351 -0.810 -7.051 1.00 90.06 95 ILE A N 1
ATOM 721 C CA . ILE A 1 95 ? 14.075 -0.322 -8.224 1.00 90.06 95 ILE A CA 1
ATOM 722 C C . ILE A 1 95 ? 13.419 0.929 -8.780 1.00 90.06 95 ILE A C 1
ATOM 724 O O . ILE A 1 95 ? 12.214 1.137 -8.653 1.00 90.06 95 ILE A O 1
ATOM 728 N N . GLU A 1 96 ? 14.212 1.757 -9.430 1.00 88.44 96 GLU A N 1
ATOM 729 C CA . GLU A 1 96 ? 13.714 2.934 -10.116 1.00 88.44 96 GLU A CA 1
ATOM 730 C C . GLU A 1 96 ? 13.303 2.575 -11.545 1.00 88.44 96 GLU A C 1
ATOM 732 O O . GLU A 1 96 ? 14.024 1.866 -12.252 1.00 88.44 96 GLU A O 1
ATOM 737 N N . LEU A 1 97 ? 12.135 3.062 -11.958 1.00 86.62 97 LEU A N 1
ATOM 738 C CA . LEU A 1 97 ? 11.594 2.889 -13.308 1.00 86.62 97 LEU A CA 1
ATOM 739 C C . LEU A 1 97 ? 11.585 4.241 -14.031 1.00 86.62 97 LEU A C 1
ATOM 741 O O . LEU A 1 97 ? 10.552 4.691 -14.522 1.00 86.62 97 LEU A O 1
ATOM 745 N N . GLU A 1 98 ? 12.732 4.917 -14.039 1.00 83.06 98 GLU A N 1
ATOM 746 C CA . GLU A 1 98 ? 12.943 6.192 -14.728 1.00 83.06 98 GLU A CA 1
ATOM 747 C C . GLU A 1 98 ? 14.054 6.070 -15.769 1.00 83.06 98 GLU A C 1
ATOM 749 O O . GLU A 1 98 ? 15.010 5.310 -15.589 1.00 83.06 98 GLU A O 1
ATOM 754 N N . LEU A 1 99 ? 13.929 6.853 -16.846 1.00 74.50 99 LEU A N 1
ATOM 755 C CA . LEU A 1 99 ? 14.994 7.050 -17.823 1.00 74.50 99 LEU A CA 1
ATOM 756 C C . LEU A 1 99 ? 16.072 7.921 -17.197 1.00 74.50 99 LEU A C 1
ATOM 758 O O . LEU A 1 99 ? 16.057 9.146 -17.283 1.00 74.50 99 LEU A O 1
ATOM 762 N N . LYS A 1 100 ? 16.992 7.257 -16.504 1.00 64.31 100 LYS A N 1
ATOM 763 C CA . LYS A 1 100 ? 18.257 7.850 -16.108 1.00 64.31 100 LYS A CA 1
ATOM 764 C C . LYS A 1 100 ? 19.279 7.532 -17.180 1.00 64.31 100 LYS A C 1
ATOM 766 O O . LYS A 1 100 ? 19.609 6.368 -17.376 1.00 64.31 100 LYS A O 1
ATOM 771 N N . SER A 1 101 ? 19.834 8.572 -17.793 1.00 54.16 101 SER A N 1
ATOM 772 C CA . SER A 1 101 ? 21.195 8.469 -18.308 1.00 54.16 101 SER A CA 1
ATOM 773 C C . SER A 1 101 ? 22.072 8.094 -17.117 1.00 54.16 101 SER A C 1
ATOM 775 O O . SER A 1 101 ? 22.018 8.784 -16.092 1.00 54.16 101 SER A O 1
ATOM 777 N N . GLU A 1 102 ? 22.805 6.985 -17.199 1.00 54.12 102 GLU A N 1
ATOM 778 C CA . GLU A 1 102 ? 23.745 6.581 -16.152 1.00 54.12 102 GLU A CA 1
ATOM 779 C C . GLU A 1 102 ? 24.740 7.727 -15.919 1.00 54.12 102 GLU A C 1
ATOM 781 O O . GLU A 1 102 ? 25.649 7.974 -16.707 1.00 54.12 102 GLU A O 1
ATOM 786 N N . LYS A 1 103 ? 24.495 8.516 -14.868 1.00 51.88 103 LYS A N 1
ATOM 787 C CA . LYS A 1 103 ? 25.126 9.828 -14.674 1.00 51.88 103 LYS A CA 1
ATOM 788 C C . LYS A 1 103 ? 26.448 9.780 -13.915 1.00 51.88 103 LYS A C 1
ATOM 790 O O . LYS A 1 103 ? 27.036 10.831 -13.689 1.00 51.88 103 LYS A O 1
ATOM 795 N N . GLU A 1 104 ? 26.945 8.604 -13.547 1.00 49.28 104 GLU A N 1
ATOM 796 C CA . GLU A 1 104 ? 28.193 8.482 -12.792 1.00 49.28 104 GLU A CA 1
ATOM 797 C C . GLU A 1 104 ? 29.183 7.566 -13.529 1.00 49.28 104 GLU A C 1
ATOM 799 O O . GLU A 1 104 ? 29.174 6.350 -13.380 1.00 49.28 104 GLU A O 1
ATOM 804 N N . ASN A 1 105 ? 30.075 8.202 -14.300 1.00 50.81 105 ASN A N 1
ATOM 805 C CA . ASN A 1 105 ? 31.377 7.693 -14.772 1.00 50.81 105 ASN A CA 1
ATOM 806 C C . ASN A 1 105 ? 31.456 6.837 -16.052 1.00 50.81 105 ASN A C 1
ATOM 808 O O . ASN A 1 105 ? 32.501 6.233 -16.295 1.00 50.81 105 ASN A O 1
ATOM 812 N N . ALA A 1 106 ? 30.446 6.824 -16.923 1.00 58.94 106 ALA A N 1
ATOM 813 C CA . ALA A 1 106 ? 30.608 6.247 -18.262 1.00 58.94 106 ALA A CA 1
ATOM 814 C C . ALA A 1 106 ? 31.078 7.318 -19.271 1.00 58.94 106 ALA A C 1
ATOM 816 O O . ALA A 1 106 ? 30.271 8.071 -19.814 1.00 58.94 106 ALA A O 1
ATOM 817 N N . GLU A 1 107 ? 32.388 7.406 -19.545 1.00 65.00 107 GLU A N 1
ATOM 818 C CA . GLU A 1 107 ? 32.886 8.148 -20.717 1.00 65.00 107 GLU A CA 1
ATOM 819 C C . GLU A 1 107 ? 32.493 7.392 -21.992 1.00 65.00 107 GLU A C 1
ATOM 821 O O . GLU A 1 107 ? 33.162 6.447 -22.416 1.00 65.00 107 GLU A O 1
ATOM 826 N N . ILE A 1 108 ? 31.409 7.822 -22.631 1.00 65.94 108 ILE A N 1
ATOM 827 C CA . ILE A 1 108 ? 31.022 7.305 -23.940 1.00 65.94 108 ILE A CA 1
ATOM 828 C C . ILE A 1 108 ? 31.871 8.016 -25.001 1.00 65.94 108 ILE A C 1
ATOM 830 O O . ILE A 1 108 ? 31.604 9.156 -25.380 1.00 65.94 108 ILE A O 1
ATOM 834 N N . ARG A 1 109 ? 32.913 7.342 -25.496 1.00 70.50 109 ARG A N 1
ATOM 835 C CA . ARG A 1 109 ? 33.726 7.833 -26.619 1.00 70.50 109 ARG A CA 1
ATOM 836 C C . ARG A 1 109 ? 33.086 7.426 -27.937 1.00 70.50 109 ARG A C 1
ATOM 838 O O . ARG A 1 109 ? 33.218 6.287 -28.375 1.00 70.50 109 ARG A O 1
ATOM 845 N N . LEU A 1 110 ? 32.397 8.370 -28.563 1.00 69.69 110 LEU A N 1
ATOM 846 C CA . LEU A 1 110 ? 31.753 8.166 -29.855 1.00 69.69 110 LEU A CA 1
ATOM 847 C C . LEU A 1 110 ? 32.709 8.521 -30.988 1.00 69.69 110 LEU A C 1
ATOM 849 O O . LEU A 1 110 ? 33.297 9.600 -30.996 1.00 69.69 110 LEU A O 1
ATOM 853 N N . SER A 1 111 ? 32.854 7.604 -31.944 1.00 73.69 111 SER A N 1
ATOM 854 C CA . SER A 1 111 ? 33.683 7.820 -33.141 1.00 73.69 111 SER A CA 1
ATOM 855 C C . SER A 1 111 ? 32.846 8.219 -34.363 1.00 73.69 111 SER A C 1
ATOM 857 O O . SER A 1 111 ? 33.378 8.792 -35.307 1.00 73.69 111 SER A O 1
ATOM 859 N N . ASP A 1 112 ? 31.543 7.924 -34.339 1.00 77.25 112 ASP A N 1
ATOM 860 C CA . ASP A 1 112 ? 30.612 8.104 -35.454 1.00 77.25 112 ASP A CA 1
ATOM 861 C C . ASP A 1 112 ? 29.248 8.610 -34.928 1.00 77.25 112 ASP A C 1
ATOM 863 O O . ASP A 1 112 ? 28.726 8.035 -33.964 1.00 77.25 112 ASP A O 1
ATOM 867 N N . PRO A 1 113 ? 28.638 9.653 -35.528 1.00 74.94 113 PRO A N 1
ATOM 868 C CA . PRO A 1 113 ? 27.285 10.108 -35.198 1.00 74.94 113 PRO A CA 1
ATOM 869 C C . PRO A 1 113 ? 26.209 9.011 -35.211 1.00 74.94 113 PRO A C 1
ATOM 871 O O . PRO A 1 113 ? 25.254 9.093 -34.441 1.00 74.94 113 PRO A O 1
ATOM 874 N N . LEU A 1 114 ? 26.355 7.964 -36.032 1.00 76.56 114 LEU A N 1
ATOM 875 C CA . LEU A 1 114 ? 25.398 6.846 -36.077 1.00 76.56 114 LEU A CA 1
ATOM 876 C C . LEU A 1 114 ? 25.379 6.020 -34.780 1.00 76.56 114 LEU A C 1
ATOM 878 O O . LEU A 1 114 ? 24.339 5.484 -34.397 1.00 76.56 114 LEU A O 1
ATOM 882 N N . GLN A 1 115 ? 26.505 5.956 -34.064 1.00 76.94 115 GLN A N 1
ATOM 883 C CA . GLN A 1 115 ? 26.588 5.258 -32.780 1.00 76.94 115 GLN A CA 1
ATOM 884 C C . GLN A 1 115 ? 25.790 5.985 -31.690 1.00 76.94 115 GLN A C 1
ATOM 886 O O . GLN A 1 115 ? 25.255 5.330 -30.798 1.00 76.94 115 GLN A O 1
ATOM 891 N N . TYR A 1 116 ? 25.631 7.310 -31.785 1.00 78.00 116 TYR A N 1
ATOM 892 C CA . TYR A 1 116 ? 24.834 8.080 -30.826 1.00 78.00 116 TYR A CA 1
ATOM 893 C C . TYR A 1 116 ? 23.368 7.629 -30.810 1.00 78.00 116 TYR A C 1
ATOM 895 O O . TYR A 1 116 ? 22.822 7.357 -29.743 1.00 78.00 116 TYR A O 1
ATOM 903 N N . GLN A 1 117 ? 22.754 7.469 -31.988 1.00 81.00 117 GLN A N 1
ATOM 904 C CA . GLN A 1 117 ? 21.363 7.019 -32.088 1.00 81.00 117 GLN A CA 1
ATOM 905 C C . GLN A 1 117 ? 21.183 5.617 -31.493 1.00 81.00 117 GLN A C 1
ATOM 907 O O . GLN A 1 117 ? 20.244 5.388 -30.738 1.00 81.00 117 GLN A O 1
ATOM 912 N N . SER A 1 118 ? 22.127 4.706 -31.752 1.00 83.25 118 SER A N 1
ATOM 913 C CA . SER A 1 118 ? 22.066 3.341 -31.213 1.00 83.25 118 SER A CA 1
ATOM 914 C C . SER A 1 118 ? 22.112 3.287 -29.682 1.00 83.25 118 SER A C 1
ATOM 916 O O . SER A 1 118 ? 21.503 2.403 -29.083 1.00 83.25 118 SER A O 1
ATOM 918 N N . ILE A 1 119 ? 22.791 4.244 -29.041 1.00 80.50 119 ILE A N 1
ATOM 919 C CA . ILE A 1 119 ? 22.852 4.353 -27.578 1.00 80.50 119 ILE A CA 1
ATOM 920 C C . ILE A 1 119 ? 21.519 4.843 -27.029 1.00 80.50 119 ILE A C 1
ATOM 922 O O . ILE A 1 119 ? 21.003 4.252 -26.085 1.00 80.50 119 ILE A O 1
ATOM 926 N N . VAL A 1 120 ? 20.940 5.876 -27.646 1.00 81.81 120 VAL A N 1
ATOM 927 C CA . VAL A 1 120 ? 19.613 6.374 -27.268 1.00 81.81 120 VAL A CA 1
ATOM 928 C C . VAL A 1 120 ? 18.588 5.244 -27.378 1.00 81.81 120 VAL A C 1
ATOM 930 O O . VAL A 1 120 ? 17.877 4.961 -26.417 1.00 81.81 120 VAL A O 1
ATOM 933 N N . ASP A 1 121 ? 18.563 4.531 -28.504 1.00 85.56 121 ASP A N 1
ATOM 934 C CA . ASP A 1 121 ? 17.645 3.409 -28.715 1.00 85.56 121 ASP A CA 1
ATOM 935 C C . ASP A 1 121 ? 17.879 2.277 -27.696 1.00 85.56 121 ASP A C 1
ATOM 937 O O . ASP A 1 121 ? 16.924 1.666 -27.209 1.00 85.56 121 ASP A O 1
ATOM 941 N N . ALA A 1 122 ? 19.135 2.008 -27.322 1.00 84.75 122 ALA A N 1
ATOM 942 C CA . ALA A 1 122 ? 19.466 1.033 -26.286 1.00 84.75 122 ALA A CA 1
ATOM 943 C C . ALA A 1 122 ? 18.935 1.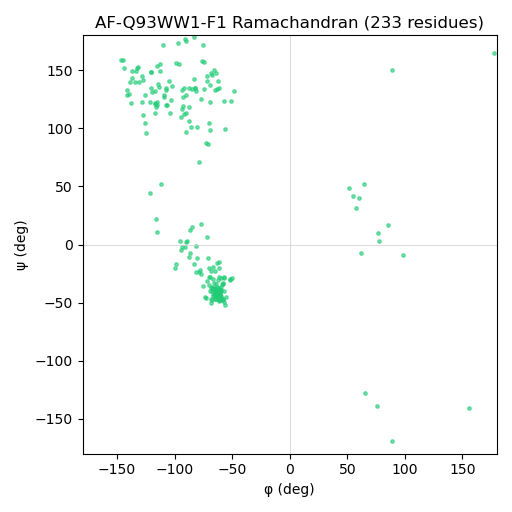443 -24.900 1.00 84.75 122 ALA A C 1
ATOM 945 O O . ALA A 1 122 ? 18.363 0.598 -24.209 1.00 84.75 122 ALA A O 1
ATOM 946 N N . GLU A 1 123 ? 19.055 2.716 -24.504 1.00 82.94 123 GLU A N 1
ATOM 947 C CA . GLU A 1 123 ? 18.494 3.226 -23.241 1.00 82.94 123 GLU A CA 1
ATOM 948 C C . GLU A 1 123 ? 16.969 3.044 -23.188 1.00 82.94 123 GLU A C 1
ATOM 950 O O . GLU A 1 123 ? 16.427 2.556 -22.189 1.00 82.94 123 GLU A O 1
ATOM 955 N N . TRP A 1 124 ? 16.277 3.357 -24.288 1.00 86.31 124 TRP A N 1
ATOM 956 C CA . TRP A 1 124 ? 14.836 3.127 -24.411 1.00 86.31 124 TRP A CA 1
ATOM 957 C C . TRP A 1 124 ? 14.484 1.643 -24.295 1.00 86.31 124 TRP A C 1
ATOM 959 O O . TRP A 1 124 ? 13.593 1.279 -23.523 1.00 86.31 124 TRP A O 1
ATOM 969 N N . ASN A 1 125 ? 15.201 0.776 -25.012 1.00 88.50 125 ASN A N 1
ATOM 970 C CA . ASN A 1 125 ? 14.966 -0.667 -24.993 1.00 88.50 125 ASN A CA 1
ATOM 971 C C . ASN A 1 125 ? 15.154 -1.271 -23.597 1.00 88.50 125 ASN A C 1
ATOM 973 O O . ASN A 1 125 ? 14.360 -2.120 -23.196 1.00 88.50 125 ASN A O 1
ATOM 977 N N . ILE A 1 126 ? 16.147 -0.813 -22.828 1.00 87.69 126 ILE A N 1
ATOM 978 C CA . ILE A 1 126 ? 16.373 -1.278 -21.451 1.00 87.69 126 ILE A CA 1
ATOM 979 C C . ILE A 1 126 ? 15.156 -0.983 -20.571 1.00 87.69 126 ILE A C 1
ATOM 981 O O . ILE A 1 126 ? 14.758 -1.821 -19.759 1.00 87.69 126 ILE A O 1
ATOM 985 N N . ILE A 1 127 ? 14.552 0.198 -20.708 1.00 88.50 127 ILE A N 1
ATOM 986 C CA . ILE A 1 127 ? 13.380 0.549 -19.904 1.00 88.50 127 ILE A CA 1
ATOM 987 C C . ILE A 1 127 ? 12.143 -0.194 -20.367 1.00 88.50 127 ILE A C 1
ATOM 989 O O . ILE A 1 127 ? 11.444 -0.757 -19.525 1.00 88.50 127 ILE A O 1
ATOM 993 N N . TYR A 1 128 ? 11.894 -0.264 -21.671 1.00 90.94 128 TYR A N 1
ATOM 994 C CA . TYR A 1 128 ? 10.767 -1.036 -22.181 1.00 90.94 128 TYR A CA 1
ATOM 995 C C . TYR A 1 128 ? 10.860 -2.514 -21.801 1.00 90.94 128 TYR A C 1
ATOM 997 O O . TYR A 1 128 ? 9.849 -3.080 -21.400 1.00 90.94 128 TYR A O 1
ATOM 1005 N N . ASP A 1 129 ? 12.049 -3.120 -21.825 1.00 91.62 129 ASP A N 1
ATOM 1006 C CA . ASP A 1 129 ? 12.253 -4.502 -21.375 1.00 91.62 129 ASP A CA 1
ATOM 1007 C C . ASP A 1 129 ? 11.928 -4.673 -19.882 1.00 91.62 129 ASP A C 1
ATOM 1009 O O . ASP A 1 129 ? 1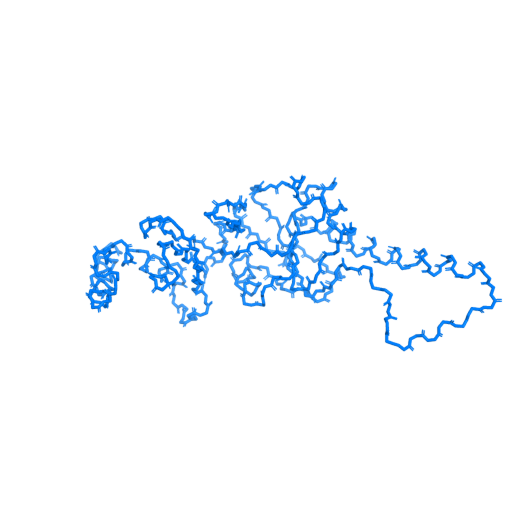1.236 -5.618 -19.497 1.00 91.62 129 ASP A O 1
ATOM 1013 N N . LYS A 1 130 ? 12.346 -3.727 -19.025 1.00 91.25 130 LYS A N 1
ATOM 1014 C CA . LYS A 1 130 ? 11.982 -3.745 -17.597 1.00 91.25 130 LYS A CA 1
ATOM 1015 C C . LYS A 1 130 ? 10.470 -3.656 -17.392 1.00 91.25 130 LYS A C 1
ATOM 1017 O O . LYS A 1 130 ? 9.919 -4.403 -16.585 1.00 91.25 130 LYS A O 1
ATOM 1022 N N . LEU A 1 131 ? 9.802 -2.755 -18.111 1.00 92.31 131 LEU A N 1
ATOM 1023 C CA . LEU A 1 131 ? 8.355 -2.568 -18.015 1.00 92.31 131 LEU A CA 1
ATOM 1024 C C . LEU A 1 131 ? 7.595 -3.789 -18.542 1.00 92.31 131 LEU A C 1
ATOM 1026 O O . LEU A 1 131 ? 6.655 -4.250 -17.898 1.00 92.31 131 LEU A O 1
ATOM 1030 N N . ASP A 1 132 ? 8.031 -4.354 -19.665 1.00 92.94 132 ASP A N 1
ATOM 1031 C CA . ASP A 1 132 ? 7.424 -5.535 -20.274 1.00 92.94 132 ASP A CA 1
ATOM 1032 C C . ASP A 1 132 ? 7.572 -6.771 -19.374 1.00 92.94 132 ASP A C 1
ATOM 1034 O O . ASP A 1 132 ? 6.627 -7.539 -19.216 1.00 92.94 132 ASP A O 1
ATOM 1038 N N . LYS A 1 133 ? 8.704 -6.929 -18.675 1.00 92.56 133 LYS A N 1
ATOM 1039 C CA . LYS A 1 133 ? 8.868 -7.968 -17.642 1.00 92.56 133 LYS A CA 1
ATOM 1040 C C . LYS A 1 133 ? 7.864 -7.820 -16.498 1.00 92.56 133 LYS A C 1
ATOM 1042 O O . LYS A 1 133 ? 7.266 -8.815 -16.086 1.00 92.56 133 LYS A O 1
ATOM 1047 N N . CYS A 1 134 ? 7.618 -6.596 -16.026 1.00 91.69 134 CYS A N 1
ATOM 1048 C CA . CYS A 1 134 ? 6.579 -6.340 -15.025 1.00 91.69 134 CYS A CA 1
ATOM 1049 C C . CYS A 1 134 ? 5.186 -6.714 -15.552 1.00 91.69 134 CYS A C 1
ATOM 1051 O O . CYS A 1 134 ? 4.418 -7.350 -14.837 1.00 91.69 134 CYS A O 1
ATOM 1053 N N . VAL A 1 135 ? 4.863 -6.391 -16.806 1.00 92.81 135 VAL A N 1
ATOM 1054 C CA . VAL A 1 135 ? 3.569 -6.749 -17.416 1.00 92.81 135 VAL A CA 1
ATOM 1055 C C . VAL A 1 135 ? 3.431 -8.262 -17.584 1.00 92.81 135 VAL A C 1
ATOM 1057 O O . VAL A 1 135 ? 2.393 -8.828 -17.243 1.00 92.81 135 VAL A O 1
ATOM 1060 N N . LYS A 1 136 ? 4.483 -8.935 -18.062 1.00 92.62 136 LYS A N 1
ATOM 1061 C CA . LYS A 1 136 ? 4.527 -10.392 -18.257 1.00 92.62 136 LYS A CA 1
ATOM 1062 C C . LYS A 1 136 ? 4.357 -11.171 -16.958 1.00 92.62 136 LYS A C 1
ATOM 1064 O O . LYS A 1 136 ? 3.822 -12.274 -16.997 1.00 92.62 136 LYS A O 1
ATOM 1069 N N . SER A 1 137 ? 4.745 -10.595 -15.818 1.00 91.12 137 SER A N 1
ATOM 1070 C CA . SER A 1 137 ? 4.465 -11.192 -14.505 1.00 91.12 137 SER A CA 1
ATOM 1071 C C . SER A 1 137 ? 2.962 -11.303 -14.189 1.00 91.12 137 SER A C 1
ATOM 1073 O O . SER A 1 137 ? 2.565 -12.023 -13.279 1.00 91.12 137 SER A O 1
ATOM 1075 N N . GLY A 1 138 ? 2.100 -10.587 -14.921 1.00 91.19 138 GLY A N 1
ATOM 1076 C CA . GLY A 1 138 ? 0.659 -10.555 -14.675 1.00 91.19 138 GLY A CA 1
ATOM 1077 C C . GLY A 1 138 ? 0.255 -9.690 -13.477 1.00 91.19 138 GLY A C 1
ATOM 1078 O O . GLY A 1 138 ? -0.905 -9.727 -13.064 1.00 91.19 138 GLY A O 1
ATOM 1079 N N . ALA A 1 139 ? 1.182 -8.910 -12.916 1.00 93.69 139 ALA A N 1
ATOM 1080 C CA . ALA A 1 139 ? 0.888 -7.952 -11.861 1.00 93.69 139 ALA A CA 1
ATOM 1081 C C . ALA A 1 139 ? -0.043 -6.836 -12.362 1.00 93.69 139 ALA A C 1
ATOM 1083 O O . ALA A 1 139 ? 0.182 -6.232 -13.410 1.00 93.69 139 ALA A O 1
ATOM 1084 N N . LYS A 1 140 ? -1.087 -6.542 -11.582 1.00 94.38 140 LYS A N 1
ATOM 1085 C CA . LYS A 1 140 ? -2.017 -5.425 -11.820 1.00 94.38 140 LYS A CA 1
ATOM 1086 C C . LYS A 1 140 ? -1.704 -4.197 -10.978 1.00 94.38 140 LYS A C 1
ATOM 1088 O O . LYS A 1 140 ? -2.162 -3.106 -11.300 1.00 94.38 140 LYS A O 1
ATOM 1093 N N . ILE A 1 141 ? -0.905 -4.370 -9.930 1.00 93.75 141 ILE A N 1
ATOM 1094 C CA . ILE A 1 141 ? -0.453 -3.300 -9.048 1.00 93.75 141 ILE A CA 1
ATOM 1095 C C . ILE A 1 141 ? 1.065 -3.398 -8.947 1.00 93.75 141 ILE A C 1
ATOM 1097 O O . ILE A 1 141 ? 1.584 -4.432 -8.537 1.00 93.75 141 ILE A O 1
ATOM 1101 N N . VAL A 1 142 ? 1.774 -2.329 -9.301 1.00 93.69 142 VAL A N 1
ATOM 1102 C CA . VAL A 1 142 ? 3.233 -2.229 -9.197 1.00 93.69 142 VAL A CA 1
ATOM 1103 C C . VAL A 1 142 ? 3.583 -1.124 -8.210 1.00 93.69 142 VAL A C 1
ATOM 1105 O O . VAL A 1 142 ? 3.346 0.059 -8.458 1.00 93.69 142 VAL A O 1
ATOM 1108 N N . LEU A 1 143 ? 4.161 -1.498 -7.075 1.00 93.81 143 LEU A N 1
ATOM 1109 C CA . LEU A 1 143 ? 4.641 -0.552 -6.074 1.00 93.81 143 LEU A CA 1
ATOM 1110 C C . LEU A 1 143 ? 6.158 -0.524 -6.100 1.00 93.81 143 LEU A C 1
ATOM 1112 O O . LEU A 1 143 ? 6.784 -1.580 -6.099 1.00 93.81 143 LEU A O 1
ATOM 1116 N N . SER A 1 144 ? 6.751 0.668 -6.070 1.00 92.75 144 SER A N 1
ATOM 1117 C CA . SER A 1 144 ? 8.191 0.806 -5.883 1.00 92.75 144 SER A CA 1
ATOM 1118 C C . SER A 1 144 ? 8.545 1.757 -4.749 1.00 92.75 144 SER A C 1
ATOM 1120 O O . SER A 1 144 ? 7.927 2.813 -4.577 1.00 92.75 144 SER A O 1
ATOM 1122 N N . ARG A 1 145 ? 9.596 1.404 -3.999 1.00 91.81 145 ARG A N 1
ATOM 1123 C CA . ARG A 1 145 ? 10.234 2.326 -3.049 1.00 91.81 145 ARG A CA 1
ATOM 1124 C C . ARG A 1 145 ? 10.836 3.538 -3.761 1.00 91.81 145 ARG A C 1
ATOM 1126 O O . ARG A 1 145 ? 10.804 4.646 -3.234 1.00 91.81 145 ARG A O 1
ATOM 1133 N N . LEU A 1 146 ? 11.397 3.334 -4.952 1.00 90.88 146 LEU A N 1
ATOM 1134 C CA . LEU A 1 146 ? 12.011 4.396 -5.752 1.00 90.88 146 LEU A CA 1
ATOM 1135 C C . LEU A 1 146 ? 10.991 5.020 -6.712 1.00 90.88 146 LEU A C 1
ATOM 1137 O O . LEU A 1 146 ? 9.819 4.637 -6.745 1.00 90.88 146 LEU A O 1
ATOM 1141 N N . ALA A 1 147 ? 11.411 6.049 -7.444 1.00 88.62 147 ALA A N 1
ATOM 1142 C CA . ALA A 1 147 ? 10.534 6.751 -8.367 1.00 88.62 147 ALA A CA 1
ATOM 1143 C C . ALA A 1 147 ? 10.154 5.873 -9.577 1.00 88.62 147 ALA A C 1
ATOM 1145 O O . ALA A 1 147 ? 10.914 5.009 -10.021 1.00 88.62 147 ALA A O 1
ATOM 1146 N N . ILE A 1 148 ? 8.943 6.094 -10.084 1.00 88.81 148 ILE A N 1
ATOM 1147 C CA . ILE A 1 148 ? 8.430 5.509 -11.324 1.00 88.81 148 ILE A CA 1
ATOM 1148 C C . ILE A 1 148 ? 8.178 6.689 -12.253 1.00 88.81 148 ILE A C 1
ATOM 1150 O O . ILE A 1 148 ? 7.415 7.571 -11.878 1.00 88.81 148 ILE A O 1
ATOM 1154 N N . GLY A 1 149 ? 8.825 6.728 -13.416 1.00 87.88 149 GLY A N 1
ATOM 1155 C CA . GLY A 1 149 ? 8.779 7.889 -14.305 1.00 87.88 149 GLY A CA 1
ATOM 1156 C C . GLY A 1 149 ? 7.472 8.040 -15.070 1.00 87.88 149 GLY A C 1
ATOM 1157 O O . GLY A 1 149 ? 6.642 7.127 -15.108 1.00 87.88 149 GLY A O 1
ATOM 1158 N N . ASP A 1 150 ? 7.325 9.175 -15.756 1.00 86.19 150 ASP A N 1
ATOM 1159 C CA . ASP A 1 150 ? 6.179 9.457 -16.631 1.00 86.19 150 ASP A CA 1
ATOM 1160 C C . ASP A 1 150 ? 5.994 8.375 -17.702 1.00 86.19 150 ASP A C 1
ATOM 1162 O O . ASP A 1 150 ? 4.893 7.858 -17.875 1.00 86.19 150 ASP A O 1
ATOM 1166 N N . LEU A 1 151 ? 7.087 7.963 -18.357 1.00 88.06 151 LEU A N 1
ATOM 1167 C CA . LEU A 1 151 ? 7.057 6.920 -19.385 1.00 88.06 151 LEU A CA 1
ATOM 1168 C C . LEU A 1 151 ? 6.488 5.600 -18.850 1.00 88.06 151 LEU A C 1
ATOM 1170 O O . LEU A 1 151 ? 5.622 4.988 -19.470 1.00 88.06 151 LEU A O 1
ATOM 1174 N N . ALA A 1 152 ? 6.975 5.167 -17.686 1.00 89.81 152 ALA A N 1
ATOM 1175 C CA . ALA A 1 152 ? 6.508 3.948 -17.041 1.00 89.81 152 ALA A CA 1
ATOM 1176 C C . ALA A 1 152 ? 5.030 4.066 -16.645 1.00 89.81 152 ALA A C 1
ATOM 1178 O O . ALA A 1 152 ? 4.253 3.138 -16.860 1.00 89.81 152 ALA A O 1
ATOM 1179 N N . THR A 1 153 ? 4.631 5.227 -16.123 1.00 89.06 153 THR A N 1
ATOM 1180 C CA . THR A 1 153 ? 3.249 5.508 -15.711 1.00 89.06 153 THR A CA 1
ATOM 1181 C C . THR A 1 153 ? 2.281 5.420 -16.891 1.00 89.06 153 THR A C 1
ATOM 1183 O O . THR A 1 153 ? 1.239 4.775 -16.768 1.00 89.06 153 THR A O 1
ATOM 1186 N N . GLN A 1 154 ? 2.639 6.003 -18.039 1.00 88.31 154 GLN A N 1
ATOM 1187 C CA . GLN A 1 154 ? 1.858 5.920 -19.278 1.00 88.31 154 GLN A CA 1
ATOM 1188 C C . GLN A 1 154 ? 1.788 4.483 -19.804 1.00 88.31 154 GLN A C 1
ATOM 1190 O O . GLN A 1 154 ? 0.705 3.972 -20.073 1.00 88.31 154 GLN A O 1
ATOM 1195 N N . TYR A 1 155 ? 2.926 3.790 -19.852 1.00 91.12 155 TYR A N 1
ATOM 1196 C CA . TYR A 1 155 ? 2.994 2.409 -20.329 1.00 91.12 155 TYR A CA 1
ATOM 1197 C C . TYR A 1 155 ? 2.122 1.443 -19.510 1.00 91.12 155 TYR A C 1
ATOM 1199 O O . TYR A 1 155 ? 1.532 0.508 -20.064 1.00 91.12 155 TYR A O 1
ATOM 1207 N N . PHE A 1 156 ? 2.047 1.656 -18.192 1.00 91.81 156 PHE A N 1
ATOM 1208 C CA . PHE A 1 156 ? 1.167 0.905 -17.297 1.00 91.81 156 PHE A CA 1
ATOM 1209 C C . PHE A 1 156 ? -0.300 1.333 -17.412 1.00 91.81 156 PHE A C 1
ATOM 1211 O O . PHE A 1 156 ? -1.174 0.466 -17.352 1.00 91.81 156 PHE A O 1
ATOM 1218 N N . ALA A 1 157 ? -0.577 2.623 -17.633 1.00 89.62 157 ALA A N 1
ATOM 1219 C CA . ALA A 1 157 ? -1.933 3.122 -17.852 1.00 89.62 157 ALA A CA 1
ATOM 1220 C C . ALA A 1 157 ? -2.584 2.480 -19.087 1.00 89.62 157 ALA A C 1
ATOM 1222 O O . ALA A 1 157 ? -3.699 1.979 -18.979 1.00 89.62 157 ALA A O 1
ATOM 1223 N N . ASP A 1 158 ? -1.850 2.357 -20.198 1.00 89.94 158 ASP A N 1
ATOM 1224 C CA . ASP A 1 158 ? -2.326 1.696 -21.427 1.00 89.94 158 ASP A CA 1
ATOM 1225 C C . ASP A 1 158 ? -2.678 0.205 -21.240 1.00 89.94 158 ASP A C 1
ATOM 1227 O O . ASP A 1 158 ? -3.299 -0.411 -22.105 1.00 89.94 158 ASP A O 1
ATOM 1231 N N . ARG A 1 159 ? -2.241 -0.410 -20.134 1.00 91.56 159 ARG A N 1
ATOM 1232 C CA . ARG A 1 159 ? -2.397 -1.846 -19.832 1.00 91.56 159 ARG A CA 1
ATOM 1233 C C . ARG A 1 159 ? -3.281 -2.115 -18.617 1.00 91.56 159 ARG A C 1
ATOM 1235 O O . ARG A 1 159 ? -3.318 -3.250 -18.123 1.00 91.56 159 ARG A O 1
ATOM 1242 N N . ASP A 1 160 ? -3.966 -1.085 -18.123 1.00 90.69 160 ASP A N 1
ATOM 1243 C CA . ASP A 1 160 ? -4.800 -1.148 -16.923 1.00 90.69 160 ASP A CA 1
ATOM 1244 C C . ASP A 1 160 ? -4.026 -1.670 -15.698 1.00 90.69 160 ASP A C 1
ATOM 1246 O O . ASP A 1 160 ? -4.514 -2.519 -14.944 1.00 90.69 160 ASP A O 1
ATOM 1250 N N . ILE A 1 161 ? -2.781 -1.212 -15.533 1.00 92.50 161 ILE A N 1
ATOM 1251 C CA . ILE A 1 161 ? -1.924 -1.518 -14.384 1.00 92.50 161 ILE A CA 1
ATOM 1252 C C . ILE A 1 161 ? -1.780 -0.253 -13.546 1.00 92.50 161 ILE A C 1
ATOM 1254 O O . ILE A 1 161 ? -1.417 0.812 -14.045 1.00 92.50 161 ILE A O 1
ATOM 1258 N N . PHE A 1 162 ? -2.042 -0.378 -12.249 1.00 92.25 162 PHE A N 1
ATOM 1259 C CA . PHE A 1 162 ? -1.809 0.699 -11.301 1.00 92.25 162 PHE A CA 1
ATOM 1260 C C . PHE A 1 162 ? -0.348 0.718 -10.871 1.00 92.25 162 PHE A C 1
ATOM 1262 O O . PHE A 1 162 ? 0.208 -0.323 -10.513 1.00 92.25 162 PHE A O 1
ATOM 1269 N N . CYS A 1 163 ? 0.266 1.899 -10.845 1.00 91.38 163 CYS A N 1
ATOM 1270 C CA . CYS A 1 163 ? 1.626 2.051 -10.348 1.00 91.38 163 CYS A CA 1
ATOM 1271 C C . CYS A 1 163 ? 1.759 3.189 -9.334 1.00 91.38 163 CYS A C 1
ATOM 1273 O O . CYS A 1 163 ? 1.218 4.278 -9.521 1.00 91.38 163 CYS A O 1
ATOM 1275 N N . ALA A 1 164 ? 2.546 2.961 -8.282 1.00 90.50 164 ALA A N 1
ATOM 1276 C CA . ALA A 1 164 ? 2.919 4.004 -7.332 1.00 90.50 164 ALA A CA 1
ATOM 1277 C C . ALA A 1 164 ? 4.404 3.901 -6.965 1.00 90.50 164 ALA A C 1
ATOM 1279 O O . ALA A 1 164 ? 4.869 2.871 -6.476 1.00 90.50 164 ALA A O 1
ATOM 1280 N N . GLY A 1 165 ? 5.146 4.980 -7.211 1.00 90.00 165 GLY A N 1
ATOM 1281 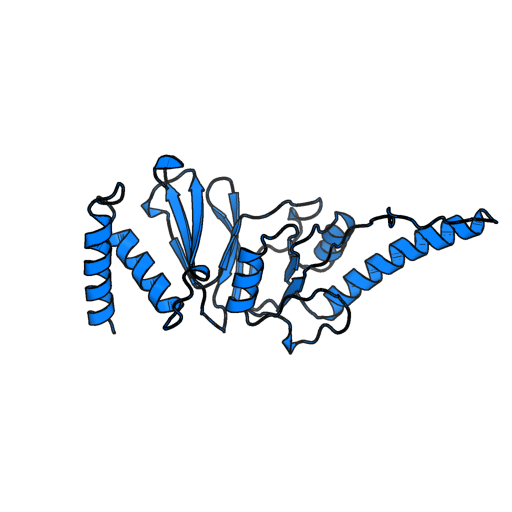C CA . GLY A 1 165 ? 6.550 5.117 -6.818 1.00 90.00 165 GLY A CA 1
ATOM 1282 C C . GLY A 1 165 ? 6.711 5.887 -5.510 1.00 90.00 165 GLY A C 1
ATOM 1283 O O . GLY A 1 165 ? 5.753 6.466 -5.000 1.00 90.00 165 GLY A O 1
ATOM 1284 N N . ARG A 1 166 ? 7.936 5.953 -4.983 1.00 89.38 166 ARG A N 1
ATOM 1285 C CA . ARG A 1 166 ? 8.276 6.659 -3.728 1.00 89.38 166 ARG A CA 1
ATOM 1286 C C . ARG A 1 166 ? 7.491 6.166 -2.506 1.00 89.38 166 ARG A C 1
ATOM 1288 O O . ARG A 1 166 ? 7.195 6.950 -1.604 1.00 89.38 166 ARG A O 1
ATOM 1295 N N . VAL A 1 167 ? 7.127 4.885 -2.483 1.00 91.44 167 VAL A N 1
ATOM 1296 C CA . VAL A 1 167 ? 6.483 4.263 -1.318 1.00 91.44 167 VAL A CA 1
ATOM 1297 C C . VAL A 1 167 ? 7.502 4.166 -0.183 1.00 91.44 167 VAL A C 1
ATOM 1299 O O . VAL A 1 167 ? 8.665 3.835 -0.413 1.00 91.44 167 VAL A O 1
ATOM 1302 N N . THR A 1 168 ? 7.090 4.483 1.045 1.00 90.88 168 THR A N 1
ATOM 1303 C CA . THR A 1 168 ? 7.985 4.358 2.202 1.00 90.88 168 THR A CA 1
ATOM 1304 C C . THR A 1 168 ? 8.360 2.893 2.418 1.00 90.88 168 THR A C 1
ATOM 1306 O O . THR A 1 168 ? 7.568 1.991 2.144 1.00 90.88 168 THR A O 1
ATOM 1309 N N . GLU A 1 169 ? 9.573 2.637 2.905 1.00 90.81 169 GLU A N 1
ATOM 1310 C CA . GLU A 1 169 ? 10.038 1.266 3.131 1.00 90.81 169 GLU A CA 1
ATOM 1311 C C . GLU A 1 169 ? 9.153 0.522 4.141 1.00 90.81 169 GLU A C 1
ATOM 1313 O O . GLU A 1 169 ? 8.803 -0.633 3.914 1.00 90.81 169 GLU A O 1
ATOM 1318 N N . GLU A 1 170 ? 8.713 1.211 5.196 1.00 89.62 170 GLU A N 1
ATOM 1319 C CA . GLU A 1 170 ? 7.790 0.663 6.193 1.00 89.62 170 GLU A CA 1
ATOM 1320 C C . GLU A 1 170 ? 6.454 0.237 5.573 1.00 89.62 170 GLU A C 1
ATOM 1322 O O . GLU A 1 170 ? 5.965 -0.859 5.845 1.00 89.62 170 GLU A O 1
ATOM 1327 N N . ASP A 1 171 ? 5.859 1.079 4.720 1.00 90.94 171 ASP A N 1
ATOM 1328 C CA . ASP A 1 171 ? 4.594 0.742 4.067 1.00 90.94 171 ASP A CA 1
ATOM 1329 C C . ASP A 1 171 ? 4.784 -0.406 3.069 1.00 90.94 171 ASP A C 1
ATOM 1331 O O . ASP A 1 171 ? 3.944 -1.300 3.004 1.00 90.94 171 ASP A O 1
ATOM 1335 N N . LEU A 1 172 ? 5.909 -0.448 2.348 1.00 91.88 172 LEU A N 1
ATOM 1336 C CA . LEU A 1 172 ? 6.213 -1.535 1.417 1.00 91.88 172 LEU A CA 1
ATOM 1337 C C . LEU A 1 172 ? 6.389 -2.879 2.143 1.00 91.88 172 LEU A C 1
ATOM 1339 O O . LEU A 1 172 ? 5.855 -3.892 1.693 1.00 91.88 172 LEU A O 1
ATOM 1343 N N . GLN A 1 173 ? 7.079 -2.887 3.287 1.00 90.31 173 GLN A N 1
ATOM 1344 C CA . GLN A 1 173 ? 7.230 -4.073 4.135 1.00 90.31 173 GLN A CA 1
ATOM 1345 C C . GLN A 1 173 ? 5.894 -4.528 4.732 1.00 90.31 173 GLN A C 1
ATOM 1347 O O . GLN A 1 173 ? 5.627 -5.728 4.791 1.00 90.31 173 GLN A O 1
ATOM 1352 N N . ARG A 1 174 ? 5.021 -3.592 5.126 1.00 90.06 174 ARG A N 1
ATOM 1353 C CA . ARG A 1 174 ? 3.657 -3.924 5.562 1.00 90.06 174 ARG A CA 1
ATOM 1354 C C . ARG A 1 174 ? 2.850 -4.552 4.434 1.00 90.06 174 ARG A C 1
ATOM 1356 O O . ARG A 1 174 ? 2.201 -5.565 4.664 1.00 90.06 174 ARG A O 1
ATOM 1363 N N . VAL A 1 175 ? 2.897 -4.000 3.217 1.00 92.00 175 VAL A N 1
ATOM 1364 C CA . VAL A 1 175 ? 2.193 -4.593 2.066 1.00 92.00 175 VAL A CA 1
ATOM 1365 C C . VAL A 1 175 ? 2.733 -5.993 1.778 1.00 92.00 175 VAL A C 1
ATOM 1367 O O . VAL A 1 175 ? 1.936 -6.906 1.578 1.00 92.00 175 VAL A O 1
ATOM 1370 N N . ALA A 1 176 ? 4.054 -6.191 1.820 1.00 91.81 176 ALA A N 1
ATOM 1371 C CA . ALA A 1 176 ? 4.679 -7.507 1.675 1.00 91.81 176 ALA A CA 1
ATOM 1372 C C . ALA A 1 176 ? 4.142 -8.506 2.713 1.00 91.81 176 ALA A C 1
ATOM 1374 O O . ALA A 1 176 ? 3.618 -9.558 2.351 1.00 91.81 176 ALA A O 1
ATOM 1375 N N . ALA A 1 177 ? 4.166 -8.132 3.996 1.00 89.38 177 ALA A N 1
ATOM 1376 C CA . ALA A 1 177 ? 3.667 -8.969 5.084 1.00 89.38 177 ALA A CA 1
ATOM 1377 C C . ALA A 1 177 ? 2.165 -9.278 4.960 1.00 89.38 177 ALA A C 1
ATOM 1379 O O . ALA A 1 177 ? 1.749 -10.409 5.199 1.00 89.38 177 ALA A O 1
ATOM 1380 N N . ALA A 1 178 ? 1.355 -8.297 4.556 1.00 89.69 178 ALA A N 1
ATOM 1381 C CA . ALA A 1 178 ? -0.087 -8.455 4.407 1.00 89.69 178 ALA A CA 1
ATOM 1382 C C . ALA A 1 178 ? -0.449 -9.389 3.246 1.00 89.69 178 ALA A C 1
ATOM 1384 O O . ALA A 1 178 ? -1.252 -10.308 3.394 1.00 89.69 178 ALA A O 1
ATOM 1385 N N . THR A 1 179 ? 0.139 -9.127 2.080 1.00 90.62 179 THR A N 1
ATOM 1386 C CA . THR A 1 179 ? -0.229 -9.753 0.800 1.00 90.62 179 THR A CA 1
ATOM 1387 C C . THR A 1 179 ? 0.499 -11.068 0.537 1.00 90.62 179 THR A C 1
ATOM 1389 O O . THR A 1 179 ? 0.151 -11.771 -0.409 1.00 90.62 179 THR A O 1
ATOM 1392 N N . GLY A 1 180 ? 1.516 -11.384 1.348 1.00 89.12 180 GLY A N 1
ATOM 1393 C CA . GLY A 1 180 ? 2.407 -12.529 1.156 1.00 89.12 180 GLY A CA 1
ATOM 1394 C C . GLY A 1 180 ? 3.475 -12.314 0.078 1.00 89.12 180 GLY A C 1
ATOM 1395 O O . GLY A 1 180 ? 4.241 -13.231 -0.200 1.00 89.12 180 GLY A O 1
ATOM 1396 N N . GLY A 1 181 ? 3.538 -11.123 -0.526 1.00 90.62 181 GLY A N 1
ATOM 1397 C CA . GLY A 1 181 ? 4.518 -10.797 -1.557 1.00 90.62 181 GLY A CA 1
ATOM 1398 C C . GLY A 1 181 ? 5.913 -10.525 -0.992 1.00 90.62 181 GLY A C 1
ATOM 1399 O O . GLY A 1 181 ? 6.070 -10.138 0.165 1.00 90.62 181 GLY A O 1
ATOM 1400 N N . THR A 1 182 ? 6.939 -10.662 -1.830 1.00 91.94 182 THR A N 1
ATOM 1401 C CA . THR A 1 182 ? 8.331 -10.345 -1.466 1.00 91.94 182 THR A CA 1
ATOM 1402 C C . THR A 1 182 ? 8.838 -9.149 -2.264 1.00 91.94 182 THR A C 1
ATOM 1404 O O . THR A 1 182 ? 8.653 -9.079 -3.477 1.00 91.94 182 THR A O 1
ATOM 1407 N N . VAL A 1 183 ? 9.512 -8.211 -1.593 1.00 93.25 183 VAL A N 1
ATOM 1408 C CA . VAL A 1 183 ? 10.107 -7.037 -2.247 1.00 93.25 183 VAL A CA 1
ATOM 1409 C C . VAL A 1 183 ? 11.285 -7.463 -3.122 1.00 93.25 183 VAL A C 1
ATOM 1411 O O . VAL A 1 183 ? 12.254 -8.033 -2.626 1.00 93.25 183 VAL A O 1
ATOM 1414 N N . GLN A 1 184 ? 11.222 -7.146 -4.414 1.00 93.56 184 GLN A N 1
ATOM 1415 C CA . GLN A 1 184 ? 12.256 -7.477 -5.390 1.00 93.56 184 GLN A CA 1
ATOM 1416 C C . GLN A 1 184 ? 13.144 -6.281 -5.723 1.00 93.56 184 GLN A C 1
ATOM 1418 O O . GLN A 1 184 ? 12.676 -5.171 -5.966 1.00 93.56 184 GLN A O 1
ATOM 1423 N N . THR A 1 185 ? 14.450 -6.516 -5.797 1.00 91.50 185 THR A N 1
ATOM 1424 C CA . THR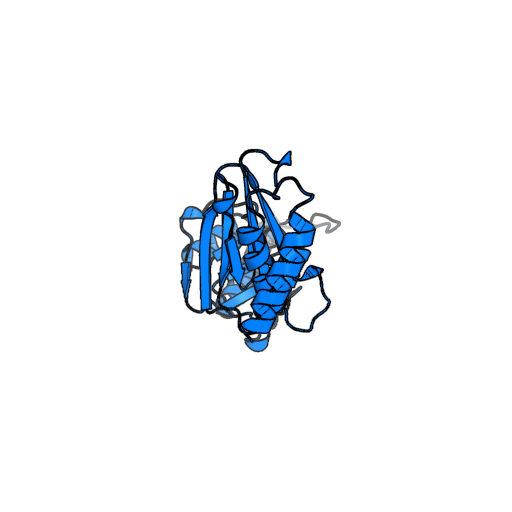 A 1 185 ? 15.458 -5.533 -6.235 1.00 91.50 185 THR A CA 1
ATOM 1425 C C . THR A 1 185 ? 15.799 -5.659 -7.722 1.00 91.50 185 THR A C 1
ATOM 1427 O O . THR A 1 185 ? 16.663 -4.944 -8.222 1.00 91.50 185 THR A O 1
ATOM 1430 N N . SER A 1 186 ? 15.132 -6.559 -8.446 1.00 88.94 186 SER A N 1
ATOM 1431 C CA . SER A 1 186 ? 15.320 -6.793 -9.877 1.00 88.94 186 SER A CA 1
ATOM 1432 C C . SER A 1 186 ? 13.983 -7.117 -10.540 1.00 88.94 186 SER A C 1
ATOM 1434 O O . SER A 1 186 ? 13.088 -7.662 -9.902 1.00 88.94 186 SER A O 1
ATOM 1436 N N . VAL A 1 187 ? 13.854 -6.797 -11.830 1.00 86.94 187 VAL A N 1
ATOM 1437 C CA . VAL A 1 187 ? 12.715 -7.229 -12.668 1.00 86.94 187 VAL A CA 1
ATOM 1438 C C . VAL A 1 187 ? 12.922 -8.606 -13.297 1.00 86.94 187 VAL A C 1
ATOM 1440 O O . VAL A 1 187 ? 12.038 -9.127 -13.972 1.00 86.94 187 VAL A O 1
ATOM 1443 N N . ASN A 1 188 ? 14.117 -9.178 -13.154 1.00 86.56 188 ASN A N 1
ATOM 1444 C CA . ASN A 1 188 ? 14.427 -10.486 -13.713 1.00 86.56 188 ASN A CA 1
ATOM 1445 C C . ASN A 1 188 ? 13.933 -11.580 -12.758 1.00 86.56 188 ASN A C 1
ATOM 1447 O O . ASN A 1 188 ? 14.071 -11.440 -11.547 1.00 86.56 188 ASN A O 1
ATOM 1451 N N . ASN A 1 189 ? 13.416 -12.681 -13.311 1.00 82.94 189 ASN A N 1
ATOM 1452 C CA . ASN A 1 189 ? 12.906 -13.837 -12.559 1.00 82.94 189 ASN A CA 1
ATOM 1453 C C . ASN A 1 189 ? 11.743 -13.517 -11.605 1.00 82.94 189 ASN A C 1
ATOM 1455 O O . ASN A 1 189 ? 11.668 -14.064 -10.506 1.00 82.94 189 ASN A O 1
ATOM 1459 N N . ILE A 1 190 ? 10.811 -12.661 -12.032 1.00 86.56 190 ILE A N 1
ATOM 1460 C CA . ILE A 1 190 ? 9.546 -12.492 -11.314 1.00 86.56 190 ILE A CA 1
ATOM 1461 C C . ILE A 1 190 ? 8.721 -13.770 -11.511 1.00 86.56 190 ILE A C 1
ATOM 1463 O O . ILE A 1 190 ? 8.183 -14.006 -12.592 1.00 86.56 190 ILE A O 1
ATOM 1467 N N . ILE A 1 191 ? 8.662 -14.603 -10.473 1.00 88.94 191 ILE A N 1
ATOM 1468 C CA . ILE A 1 191 ? 7.806 -15.792 -10.412 1.00 88.94 191 ILE A CA 1
ATOM 1469 C C . ILE A 1 191 ? 6.502 -15.468 -9.682 1.00 88.94 191 ILE A C 1
ATOM 1471 O O . ILE A 1 191 ? 6.455 -14.569 -8.841 1.00 88.94 191 ILE A O 1
ATOM 1475 N N . ASP A 1 192 ? 5.455 -16.235 -9.969 1.00 87.94 192 ASP A N 1
ATOM 1476 C CA . ASP A 1 192 ? 4.126 -16.027 -9.386 1.00 87.94 192 ASP A CA 1
ATOM 1477 C C . ASP A 1 192 ? 4.110 -16.126 -7.850 1.00 87.94 192 ASP A C 1
ATOM 1479 O O . ASP A 1 192 ? 3.327 -15.434 -7.209 1.00 87.94 192 ASP A O 1
ATOM 1483 N N . GLU A 1 193 ? 5.008 -16.913 -7.249 1.00 88.25 193 GLU A N 1
ATOM 1484 C CA . GLU A 1 193 ? 5.124 -17.079 -5.789 1.00 88.25 193 GLU A CA 1
ATOM 1485 C C . GLU A 1 193 ? 5.626 -15.821 -5.064 1.00 88.25 193 GLU A C 1
ATOM 1487 O O . GLU A 1 193 ? 5.402 -15.653 -3.869 1.00 88.25 193 GLU A O 1
ATOM 1492 N N . ILE A 1 194 ? 6.321 -14.933 -5.778 1.00 90.50 194 ILE A N 1
ATOM 1493 C CA . ILE A 1 194 ? 6.847 -13.680 -5.223 1.00 90.50 194 ILE A CA 1
ATOM 1494 C C . ILE A 1 194 ? 5.759 -12.599 -5.181 1.00 90.50 194 ILE A C 1
ATOM 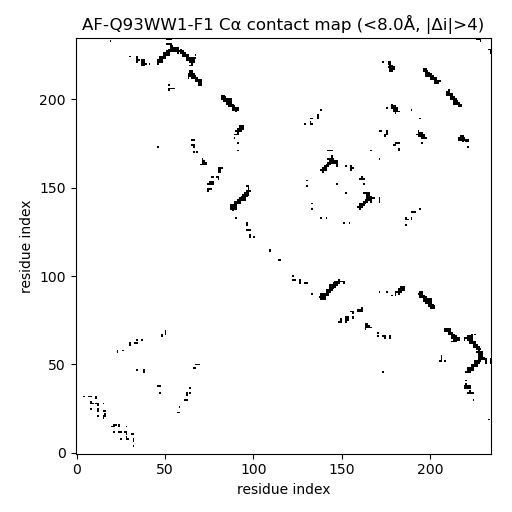1496 O O . ILE A 1 194 ? 5.869 -11.635 -4.415 1.00 90.50 194 ILE A O 1
ATOM 1500 N N . LEU A 1 195 ? 4.733 -12.730 -6.024 1.00 92.38 195 LEU A N 1
ATOM 1501 C CA . LEU A 1 195 ? 3.676 -11.740 -6.159 1.00 92.38 195 LEU A CA 1
ATOM 1502 C C . LEU A 1 195 ? 2.737 -11.800 -4.956 1.00 92.38 195 LEU A C 1
ATOM 1504 O O . LEU A 1 195 ? 2.277 -12.861 -4.541 1.00 92.38 195 LEU A O 1
ATOM 1508 N N . GLY A 1 196 ? 2.414 -10.628 -4.420 1.00 92.19 196 GLY A N 1
ATOM 1509 C CA . GLY A 1 196 ? 1.385 -10.498 -3.400 1.00 92.19 196 GLY A CA 1
ATOM 1510 C C . GLY A 1 196 ? -0.011 -10.643 -3.999 1.00 92.19 196 GLY A C 1
ATOM 1511 O O . GLY A 1 196 ? -0.232 -10.377 -5.183 1.00 92.19 196 GLY A O 1
ATOM 1512 N N . SER A 1 197 ? -0.976 -11.005 -3.161 1.00 92.69 197 SER A N 1
ATOM 1513 C CA . SER A 1 197 ? -2.397 -10.981 -3.515 1.00 92.69 197 SER A CA 1
ATOM 1514 C C . SER A 1 197 ? -3.228 -10.302 -2.426 1.00 92.69 197 SER A C 1
ATOM 1516 O O . SER A 1 197 ? -2.855 -10.283 -1.252 1.00 92.69 197 SER A O 1
ATOM 1518 N N . CYS A 1 198 ? -4.350 -9.705 -2.820 1.00 92.31 198 CYS A N 1
ATOM 1519 C CA . CYS A 1 198 ? -5.388 -9.231 -1.907 1.00 92.31 198 CYS A CA 1
ATOM 1520 C C . CYS A 1 198 ? -6.764 -9.429 -2.545 1.00 92.31 198 CYS A C 1
ATOM 1522 O O . CYS A 1 198 ? -6.859 -9.532 -3.763 1.00 92.31 198 CYS A O 1
ATOM 1524 N N . GLU A 1 199 ? -7.830 -9.466 -1.750 1.00 92.06 199 GLU A N 1
ATOM 1525 C CA . GLU A 1 199 ? -9.196 -9.585 -2.274 1.00 92.06 199 GLU A CA 1
ATOM 1526 C C . GLU A 1 199 ? -9.626 -8.325 -3.026 1.00 92.06 199 GLU A C 1
ATOM 1528 O O . GLU A 1 199 ? -10.183 -8.392 -4.125 1.00 92.06 199 GLU A O 1
ATOM 1533 N N . VAL A 1 200 ? -9.381 -7.155 -2.433 1.00 92.88 200 VAL A N 1
ATOM 1534 C CA . VAL A 1 200 ? -9.794 -5.873 -3.005 1.00 92.88 200 VAL A CA 1
ATOM 1535 C C . VAL A 1 200 ? -8.699 -4.840 -2.807 1.00 92.88 200 VAL A C 1
ATOM 1537 O O . VAL A 1 200 ? -8.232 -4.596 -1.695 1.00 92.88 200 VAL A O 1
ATOM 1540 N N . PHE A 1 201 ? -8.347 -4.176 -3.900 1.00 93.69 201 PHE A N 1
ATOM 1541 C CA . PHE A 1 201 ? -7.615 -2.920 -3.869 1.00 93.69 201 PHE A CA 1
ATOM 1542 C C . PHE A 1 201 ? -8.554 -1.789 -4.259 1.00 93.69 201 PHE A C 1
ATOM 1544 O O . PHE A 1 201 ? -9.257 -1.886 -5.268 1.00 93.69 201 PHE A O 1
ATOM 1551 N N . GLU A 1 202 ? -8.538 -0.705 -3.492 1.00 91.62 202 GLU A N 1
ATOM 1552 C CA . GLU A 1 202 ? -9.215 0.531 -3.864 1.00 91.62 202 GLU A CA 1
ATOM 1553 C C . GLU A 1 202 ? -8.371 1.762 -3.529 1.00 91.62 202 GLU A C 1
ATOM 1555 O O . GLU A 1 202 ? -7.771 1.866 -2.461 1.00 91.62 202 GLU A O 1
ATOM 1560 N N . GLU A 1 203 ? -8.375 2.735 -4.432 1.00 90.00 203 GLU A N 1
ATOM 1561 C CA . GLU A 1 203 ? -7.969 4.096 -4.124 1.00 90.00 203 GLU A CA 1
ATOM 1562 C C . GLU A 1 203 ? -9.196 4.885 -3.674 1.00 90.00 203 GLU A C 1
ATOM 1564 O O . GLU A 1 203 ? -10.109 5.161 -4.460 1.00 90.00 203 GLU A O 1
ATOM 1569 N N . ARG A 1 204 ? -9.209 5.287 -2.403 1.00 88.31 204 ARG A N 1
ATOM 1570 C CA . ARG A 1 204 ? -10.294 6.077 -1.823 1.00 88.31 204 ARG A CA 1
ATOM 1571 C C . ARG A 1 204 ? -9.797 7.459 -1.433 1.00 88.31 204 ARG A C 1
ATOM 1573 O O . ARG A 1 204 ? -8.724 7.616 -0.853 1.00 88.31 204 ARG A O 1
ATOM 1580 N N . GLN A 1 205 ? -10.601 8.477 -1.720 1.00 88.06 205 GLN A N 1
ATOM 1581 C CA . GLN A 1 205 ? -10.357 9.815 -1.202 1.00 88.06 205 GLN A CA 1
ATOM 1582 C C . GLN A 1 205 ? -10.791 9.894 0.265 1.00 88.06 205 GLN A C 1
ATOM 1584 O O . GLN A 1 205 ? -11.935 9.593 0.604 1.00 88.06 205 GLN A O 1
ATOM 1589 N N . VAL A 1 206 ? -9.871 10.312 1.128 1.00 86.56 206 VAL A N 1
ATOM 1590 C CA . VAL A 1 206 ? -10.087 10.511 2.559 1.00 86.56 206 VAL A CA 1
ATOM 1591 C C . VAL A 1 206 ? -9.667 11.946 2.877 1.00 86.56 206 VAL A C 1
ATOM 1593 O O . VAL A 1 206 ? -8.485 12.278 2.887 1.00 86.56 206 VAL A O 1
ATOM 1596 N N . GLY A 1 207 ? -10.650 12.827 3.073 1.00 85.56 207 GLY A N 1
ATOM 1597 C CA . GLY A 1 207 ? -10.399 14.266 3.190 1.00 85.56 207 GLY A CA 1
ATOM 1598 C C . GLY A 1 207 ? -9.857 14.849 1.880 1.00 85.56 207 GLY A C 1
ATOM 1599 O O . GLY A 1 207 ? -10.436 14.641 0.811 1.00 85.56 207 GLY A O 1
ATOM 1600 N N . ASN A 1 208 ? -8.733 15.560 1.964 1.00 84.75 208 ASN A N 1
ATOM 1601 C CA . ASN A 1 208 ? -8.060 16.150 0.799 1.00 84.75 208 ASN A CA 1
ATOM 1602 C C . ASN A 1 208 ? -7.010 15.223 0.171 1.00 84.75 208 ASN A C 1
ATOM 1604 O O . ASN A 1 208 ? -6.397 15.574 -0.835 1.00 84.75 208 ASN A O 1
ATOM 1608 N N . GLU A 1 209 ? -6.790 14.047 0.752 1.00 86.12 209 GLU A N 1
ATOM 1609 C CA . GLU A 1 209 ? -5.765 13.108 0.318 1.00 86.12 209 GLU A CA 1
ATOM 1610 C C . GLU A 1 209 ? -6.403 11.842 -0.251 1.00 86.12 209 GLU A C 1
ATOM 1612 O O . GLU A 1 209 ? -7.537 11.487 0.071 1.00 86.12 209 GLU A O 1
ATOM 1617 N N . ARG A 1 210 ? -5.675 11.140 -1.120 1.00 88.00 210 ARG A N 1
ATOM 1618 C CA . ARG A 1 210 ? -6.089 9.821 -1.603 1.00 88.00 210 ARG A CA 1
ATOM 1619 C C . ARG A 1 210 ? -5.257 8.748 -0.925 1.00 88.00 210 ARG A C 1
ATOM 1621 O O . ARG A 1 210 ? -4.061 8.935 -0.716 1.00 88.00 210 ARG A O 1
ATOM 1628 N N . PHE A 1 211 ? -5.899 7.645 -0.582 1.00 90.94 211 PHE A N 1
ATOM 1629 C CA . PHE A 1 211 ? -5.291 6.507 0.083 1.00 90.94 211 PHE A CA 1
ATOM 1630 C C . PHE A 1 211 ? -5.448 5.272 -0.780 1.00 90.94 211 PHE A C 1
ATOM 1632 O O . PHE A 1 211 ? -6.536 5.002 -1.283 1.00 90.94 211 PHE A O 1
ATOM 1639 N N . ASN A 1 212 ? -4.358 4.524 -0.900 1.00 92.06 212 ASN A N 1
ATOM 1640 C CA . ASN A 1 212 ? -4.355 3.195 -1.484 1.00 92.06 212 ASN A CA 1
ATOM 1641 C C . ASN A 1 212 ? -4.672 2.211 -0.365 1.00 92.06 212 ASN A C 1
ATOM 1643 O O . ASN A 1 212 ? -3.930 2.156 0.617 1.00 92.06 212 ASN A O 1
ATOM 1647 N N . ILE A 1 213 ? -5.778 1.485 -0.493 1.00 92.50 213 ILE A N 1
ATOM 1648 C CA . ILE A 1 213 ? -6.307 0.596 0.537 1.00 92.50 213 ILE A CA 1
ATOM 1649 C C . ILE A 1 213 ? -6.287 -0.832 -0.000 1.00 92.50 213 ILE A C 1
ATOM 1651 O O . ILE A 1 213 ? -6.908 -1.136 -1.020 1.00 92.50 213 ILE A O 1
ATOM 1655 N N . PHE A 1 214 ? -5.581 -1.704 0.712 1.00 92.75 214 PHE A N 1
ATOM 1656 C CA . PHE A 1 214 ? -5.523 -3.138 0.464 1.00 92.75 214 PHE A CA 1
ATOM 1657 C C . PHE A 1 214 ? -6.380 -3.837 1.517 1.00 92.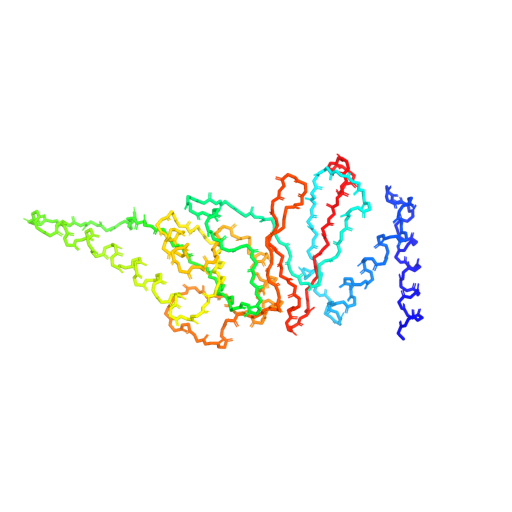75 214 PHE A C 1
ATOM 1659 O O . PHE A 1 214 ? -6.045 -3.800 2.701 1.00 92.75 214 PHE A O 1
ATOM 1666 N N . ASN A 1 215 ? -7.481 -4.447 1.081 1.00 89.88 215 ASN A N 1
ATOM 1667 C CA . ASN A 1 215 ? -8.420 -5.180 1.925 1.00 89.88 215 ASN A CA 1
ATOM 1668 C C . ASN A 1 215 ? -8.391 -6.676 1.601 1.00 89.88 215 ASN A C 1
ATOM 1670 O O . ASN A 1 215 ? -8.175 -7.065 0.450 1.00 89.88 215 ASN A O 1
ATOM 1674 N N . GLY A 1 216 ? -8.665 -7.498 2.618 1.00 85.25 216 GLY A N 1
ATOM 1675 C CA . GLY A 1 216 ? -8.776 -8.951 2.469 1.00 85.25 216 GLY A CA 1
ATOM 1676 C C . GLY A 1 216 ? -7.451 -9.577 2.047 1.00 85.25 216 GLY A C 1
ATOM 1677 O O . GLY A 1 216 ? -7.359 -10.247 1.023 1.00 85.25 216 GLY A O 1
ATOM 1678 N N . CYS A 1 217 ? -6.381 -9.277 2.783 1.00 85.19 217 CYS A N 1
ATOM 1679 C CA . CYS A 1 217 ? -5.070 -9.838 2.487 1.00 85.19 217 CYS A CA 1
ATOM 1680 C C . CYS A 1 217 ? -4.920 -11.223 3.154 1.00 85.19 217 CYS A C 1
ATOM 1682 O O . CYS A 1 217 ? -5.237 -11.351 4.339 1.00 85.19 217 CYS A O 1
ATOM 1684 N N . PRO A 1 218 ? -4.413 -12.246 2.442 1.00 78.00 218 PRO A N 1
ATOM 1685 C CA . PRO A 1 218 ? -4.453 -13.642 2.882 1.00 78.00 218 PRO A CA 1
ATOM 1686 C C . PRO A 1 218 ? -3.611 -13.925 4.131 1.00 78.00 218 PRO A C 1
ATOM 1688 O O . PRO A 1 218 ? -4.005 -14.749 4.952 1.00 78.00 218 PRO A O 1
ATOM 1691 N N . SER A 1 219 ? -2.482 -13.231 4.312 1.00 74.25 219 SER A N 1
ATOM 1692 C CA . SER A 1 219 ? -1.658 -13.395 5.516 1.00 74.25 219 SER A CA 1
ATOM 1693 C C . SER A 1 219 ? -2.238 -12.656 6.723 1.00 74.25 219 SER A C 1
ATOM 1695 O O . SER A 1 219 ? -1.910 -13.014 7.847 1.00 74.25 219 SER A O 1
ATOM 1697 N N . GLY A 1 220 ? -3.089 -11.640 6.522 1.00 62.69 220 GLY A N 1
ATOM 1698 C CA . GLY A 1 220 ? -3.888 -10.977 7.566 1.00 62.69 220 GLY A CA 1
ATOM 1699 C C . GLY A 1 220 ? -3.136 -10.257 8.701 1.00 62.69 220 GLY A C 1
ATOM 1700 O O . GLY A 1 220 ? -3.769 -9.550 9.471 1.00 62.69 220 GLY A O 1
ATOM 1701 N N . GLN A 1 221 ? -1.809 -10.368 8.796 1.00 76.56 221 GLN A N 1
ATOM 1702 C CA . GLN A 1 221 ? -0.994 -9.940 9.949 1.00 76.56 221 GLN A CA 1
ATOM 1703 C C . GLN A 1 221 ? -0.733 -8.427 10.053 1.00 76.56 221 GLN A C 1
ATOM 1705 O O . GLN A 1 221 ? 0.198 -8.000 10.735 1.00 76.56 221 GLN A O 1
ATOM 1710 N N . THR A 1 222 ? -1.509 -7.592 9.372 1.00 85.75 222 THR A N 1
ATOM 1711 C CA . THR A 1 222 ? -1.313 -6.137 9.381 1.00 85.75 222 THR A CA 1
ATOM 1712 C C . THR A 1 222 ? -2.638 -5.423 9.507 1.00 85.75 222 THR A C 1
ATOM 1714 O O . THR A 1 222 ? -3.620 -5.814 8.875 1.00 85.75 222 THR A O 1
ATOM 1717 N N . ALA A 1 223 ? -2.634 -4.322 10.244 1.00 89.56 223 ALA A N 1
ATOM 1718 C CA . ALA A 1 223 ? -3.792 -3.464 10.397 1.00 89.56 223 ALA A CA 1
ATOM 1719 C C . ALA A 1 223 ? -3.369 -2.008 10.230 1.00 89.56 223 ALA A C 1
ATOM 1721 O O . ALA A 1 223 ? -2.324 -1.597 10.732 1.00 89.56 223 ALA A O 1
ATOM 1722 N N . THR A 1 224 ? -4.185 -1.204 9.551 1.00 91.50 224 THR A N 1
ATOM 1723 C CA . THR A 1 224 ? -3.947 0.241 9.462 1.00 91.50 224 THR A CA 1
ATOM 1724 C C . THR A 1 224 ? -5.138 1.004 10.011 1.00 91.50 224 THR A C 1
ATOM 1726 O O . THR A 1 224 ? -6.259 0.856 9.535 1.00 91.50 224 THR A O 1
ATOM 1729 N N . ILE A 1 225 ? -4.888 1.845 11.006 1.00 92.44 225 ILE A N 1
ATOM 1730 C CA . ILE A 1 225 ? -5.869 2.764 11.569 1.00 92.44 225 ILE A CA 1
ATOM 1731 C C . ILE A 1 225 ? -5.719 4.100 10.846 1.00 92.44 225 ILE A C 1
ATOM 1733 O O . ILE A 1 225 ? -4.675 4.755 10.929 1.00 92.44 225 ILE A O 1
ATOM 1737 N N . VAL A 1 226 ? -6.768 4.510 10.138 1.00 91.94 226 VAL A N 1
ATOM 1738 C CA . VAL A 1 226 ? -6.847 5.832 9.513 1.00 91.94 226 VAL A CA 1
ATOM 1739 C C . VAL A 1 226 ? -7.586 6.756 10.471 1.00 91.94 226 VAL A C 1
ATOM 1741 O O . VAL A 1 226 ? -8.786 6.597 10.691 1.00 91.94 226 VAL A O 1
ATOM 1744 N N . LEU A 1 227 ? -6.861 7.704 11.061 1.00 91.38 227 LEU A N 1
ATOM 1745 C CA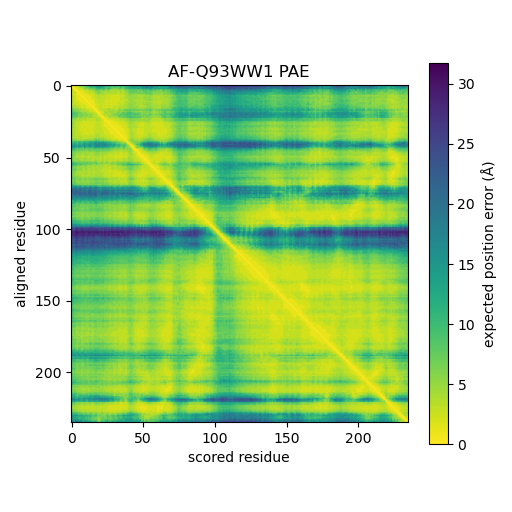 . LEU A 1 227 ? -7.384 8.674 12.014 1.00 91.38 227 LEU A CA 1
ATOM 1746 C C . LEU A 1 227 ? -7.797 9.967 11.309 1.00 91.38 227 LEU A C 1
ATOM 1748 O O . LEU A 1 227 ? -7.039 10.529 10.515 1.00 91.38 227 LEU A O 1
ATOM 1752 N N . ARG A 1 228 ? -8.991 10.449 11.644 1.00 89.94 228 ARG A N 1
ATOM 1753 C CA . ARG A 1 228 ? -9.566 11.721 11.200 1.00 89.94 228 ARG A CA 1
ATOM 1754 C C . ARG A 1 228 ? -9.748 12.657 12.385 1.00 89.94 228 ARG A C 1
ATOM 1756 O O . ARG A 1 228 ? -9.927 12.217 13.517 1.00 89.94 228 ARG A O 1
ATOM 1763 N N . GLY A 1 229 ? -9.738 13.958 12.128 1.00 87.31 229 GLY A N 1
ATOM 1764 C CA . GLY A 1 229 ? -9.989 14.963 13.156 1.00 87.31 229 GLY A CA 1
ATOM 1765 C C . GLY A 1 229 ? -9.869 16.385 12.625 1.00 87.31 229 GLY A C 1
ATOM 1766 O O . GLY A 1 229 ? -9.339 16.617 11.542 1.00 87.31 229 GLY A O 1
ATOM 1767 N N . GLY A 1 230 ? -10.377 17.351 13.387 1.00 82.81 230 GLY A N 1
ATOM 1768 C CA . GLY A 1 230 ? -10.441 18.745 12.941 1.00 82.81 230 GLY A CA 1
ATOM 1769 C C . GLY A 1 230 ? -9.074 19.420 12.794 1.00 82.81 230 GLY A C 1
ATOM 1770 O O . GLY A 1 230 ? -8.883 20.195 11.863 1.00 82.81 230 GLY A O 1
ATOM 1771 N N . ALA A 1 231 ? -8.119 19.117 13.676 1.00 80.00 231 ALA A N 1
ATOM 1772 C CA . ALA A 1 231 ? -6.771 19.686 13.641 1.00 80.00 231 ALA A CA 1
ATOM 1773 C C . ALA A 1 231 ? -5.717 18.607 13.901 1.00 80.00 231 ALA A C 1
ATOM 1775 O O . ALA A 1 231 ? -5.970 17.693 14.682 1.00 80.00 231 ALA A O 1
ATOM 1776 N N . ASP A 1 232 ? -4.522 18.763 13.327 1.00 76.12 232 ASP A N 1
ATOM 1777 C CA . ASP A 1 232 ? -3.418 17.797 13.462 1.00 76.12 232 ASP A CA 1
ATOM 1778 C C . ASP A 1 232 ? -3.013 17.529 14.916 1.00 76.12 232 ASP A C 1
ATOM 1780 O O . ASP A 1 232 ? -2.574 16.435 15.240 1.00 76.12 232 ASP A O 1
ATOM 1784 N N . GLN A 1 233 ? -3.187 18.501 15.816 1.00 74.62 233 GLN A N 1
ATOM 1785 C CA . GLN A 1 233 ? -2.891 18.329 17.246 1.00 74.62 233 GLN A CA 1
ATOM 1786 C C . GLN A 1 233 ? -3.877 17.393 17.966 1.00 74.62 233 GLN A C 1
ATOM 1788 O O . GLN A 1 233 ? -3.567 16.889 19.043 1.00 74.62 233 GLN A O 1
ATOM 1793 N N . PHE A 1 234 ? -5.063 17.180 17.392 1.00 69.31 234 PHE A N 1
ATOM 1794 C CA . PHE A 1 234 ? -6.095 16.292 17.927 1.00 69.31 234 PHE A CA 1
ATOM 1795 C C . PHE A 1 234 ? -6.024 14.872 17.343 1.00 69.31 234 PHE A C 1
ATOM 1797 O O . PHE A 1 234 ? -6.828 14.028 17.741 1.00 69.31 234 PHE A O 1
ATOM 1804 N N . ILE A 1 235 ? -5.092 14.619 16.413 1.00 63.22 235 ILE A N 1
ATOM 1805 C CA . ILE A 1 235 ? -4.910 13.357 15.678 1.00 63.22 235 ILE A CA 1
ATOM 1806 C C . ILE A 1 235 ? -3.539 12.761 15.999 1.00 63.22 235 ILE A C 1
ATOM 1808 O O . ILE A 1 235 ? -2.547 13.511 16.126 1.00 63.22 235 ILE A O 1
#

Sequence (235 aa):
LEEKKSLLAKCAATTLSSKLIGGEKEFFASIVVDAVLAIGNDDRLNMIGIKKVPGGNMRDSFLVNGVAFKKTFSYAGFEQQPKKFVNPKILLLNIELELKSEKENAEIRLSDPLQYQSIVDAEWNIIYDKLDKCVKSGAKIVLSRLAIGDLATQYFADRDIFCAGRVTEEDLQRVAAATGGTVQTSVNNIIDEILGSCEVFEERQVGNERFNIFNGCPSGQTATIVLRGGADQFI

Radius of gyration: 21.49 Å; Cα contacts (8 Å, |Δi|>4): 466; chains: 1; bounding box: 50×37×67 Å

Solvent-accessible surface area (backbone atoms only — not comparable to full-atom values): 12514 Å² total; per-residue (Å²): 109,66,68,59,53,54,51,50,24,53,54,42,24,60,68,32,50,84,43,96,52,34,90,50,16,68,64,54,14,50,48,51,48,52,39,48,60,45,32,52,94,56,88,59,65,84,35,56,42,78,44,77,39,60,41,64,48,60,84,73,35,49,75,38,66,14,45,62,46,72,62,52,78,80,54,63,49,56,89,70,24,64,53,65,44,72,60,39,31,31,38,42,34,58,45,67,47,54,96,65,76,80,84,81,85,73,84,80,83,75,92,47,79,70,57,55,56,56,50,55,54,47,57,51,49,56,50,52,52,46,52,48,42,47,53,71,57,60,39,36,32,42,38,15,42,30,53,54,28,48,70,51,40,38,60,30,25,81,65,62,21,34,74,45,18,54,40,53,69,69,59,51,51,43,43,22,56,13,25,58,19,49,78,30,77,59,63,72,86,72,50,75,80,42,39,12,37,30,47,34,39,37,60,43,75,56,71,92,44,45,30,42,35,41,32,59,24,82,57,39,45,16,16,16,39,40,40,24,11,72,43,66,92,78,86

Secondary structure (DSSP, 8-state):
-HHHHHHHHHHHHHHHTTSGGGGGHHHHHHHHHHHHHHHTT---GGGEEEEEEEBS-GGG-EEESEEEEE-----TTGGGS-SEEES-EEEEE-S-BS-----SS-----SSHHHHHHHHHHHHHHHHHHHHHHHHTT-SEEEESS-B-HHHHHHHHTTT-EEE-S--HHHHHHHHHHH----BS-STT--GGGSEE-SEEEEEEETTEEEEEEES-TT---EEEEEEESSGGG-

InterPro domains:
  IPR002423 Chaperonin Cpn60/GroEL/TCP-1 family [PF00118] (3-234)
  IPR017998 T-complex protein 1 [PTHR11353] (5-235)
  IPR027409 GroEL-like apical domain superfamily [G3DSA:3.50.7.10] (69-219)
  IPR027409 GroEL-like apical domain superfamily [SSF52029] (60-229)
  IPR027410 TCP-1-like chaperonin intermediate domain superfam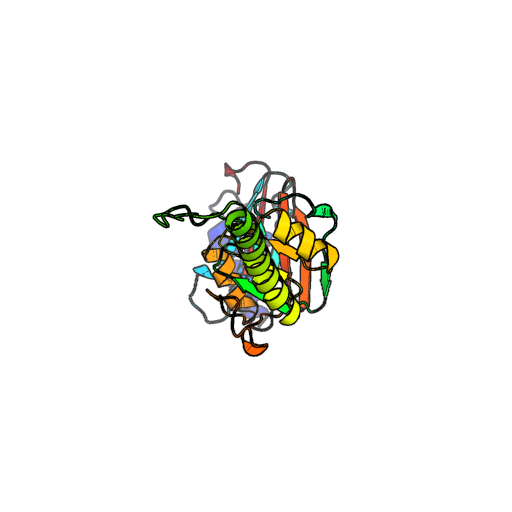ily [G3DSA:3.30.260.10] (2-68)
  IPR027410 TCP-1-like chaperonin intermediate domain superfamily [SSF54849] (5-234)